Protein AF-A0A9D3P6G6-F1 (afdb_monomer)

Secondary structure (DSSP, 8-state):
-HHHHHTT--HHHHHHHHHHHHHT-TTT---SSSTBPPB-TTS-BEEEEEEE-TTT--EEEEEEEES-S-HHHHHHHHHHH-S-SEEEHHHHHHHHHHTT-----GGGSB-HHHHHHTSS--HHHHHHHHHHHHHHHS-GGG----EEEEE-TTS-EEEEESS-EEEEEEETTEEEEEEE----

Foldseek 3Di:
DVVCVVVVHQPLVVVLVVQQCQLQVPPLLLHCAQQAHAADQVLFDFHKEKGFDPVVTFIFIEGRAGQFSRRSVLRVCCRVPNPDRYYYHPRSNVSCVVVPTGRHDRVRRHRPLSVVLVPPDFQARNQVVSVVVVPVSDDPPPDDWDKDWDAHPVGGIHIETQDWDWDWDDDPHDIDIDIHDPPD

Mean predicted aligned error: 12.16 Å

Nearest PDB structures (foldseek):
  4pv3-assembly1_C  TM=9.330E-01  e=2.767E-09  Phaseolus vulgaris
  8dqm-assembly1_C  TM=8.981E-01  e=1.172E-08  Roseivivax halodurans
  7qtc-assembly1_CCC  TM=9.193E-01  e=3.199E-08  Escherichia coli
  8bqo-assembly1_AAA  TM=8.708E-01  e=1.506E-08  Escherichia coli
  2gez-assembly1_A  TM=8.814E-01  e=3.199E-08  Lupinus luteus

InterPro domains:
  IPR000246 Peptidase T2, asparaginase 2 [PF01112] (4-162)
  IPR000246 Peptidase T2, asparaginase 2 [PTHR10188] (7-162)
  IPR029055 Nucleophile aminohydrolases, N-terminal [SSF56235] (6-162)

pLDDT: mean 77.62, std 15.03, range [42.06, 98.25]

Sequence (184 aa):
MRCMILAGQNSTDVVENAIADVENDVQTGRYIVGRGGFPNSKGIVECDAAVMEGVPGRFGAVAALRGVGQPSRVARKVMERSPHSFLVGEGAEAFAREQGFTIEPNNDMPSAYAATAYQGLSPKEACCSVLADIKKRTAEDKCFEIGLIALNLKGDVGAASSVEFPYAFWNQGMDSVEKHVLSY

Structure (mmCIF, N/CA/C/O backbone):
data_AF-A0A9D3P6G6-F1
#
_entry.id   AF-A0A9D3P6G6-F1
#
loop_
_atom_site.group_PDB
_atom_site.id
_atom_site.type_symbol
_atom_site.label_atom_id
_atom_site.label_alt_id
_atom_site.label_comp_id
_atom_site.label_asym_id
_atom_site.label_entity_id
_atom_site.label_seq_id
_atom_site.pdbx_PDB_ins_code
_atom_site.Cartn_x
_atom_site.Cartn_y
_atom_site.Cartn_z
_atom_site.occupancy
_atom_site.B_iso_or_equiv
_atom_site.auth_seq_id
_atom_site.auth_comp_id
_atom_site.auth_asym_id
_atom_site.auth_atom_id
_atom_site.pdbx_PDB_model_num
ATOM 1 N N . MET A 1 1 ? -3.636 18.251 6.590 1.00 61.84 1 MET A N 1
ATOM 2 C CA . MET A 1 1 ? -3.539 17.493 7.863 1.00 61.84 1 MET A CA 1
ATOM 3 C C . MET A 1 1 ? -3.668 18.372 9.115 1.00 61.84 1 MET A C 1
ATOM 5 O O . MET A 1 1 ? -4.677 18.245 9.790 1.00 61.84 1 MET A O 1
ATOM 9 N N . ARG A 1 2 ? -2.739 19.297 9.439 1.00 62.94 2 ARG A N 1
ATOM 10 C CA . ARG A 1 2 ? -2.800 20.099 10.694 1.00 62.94 2 ARG A CA 1
ATOM 11 C C . ARG A 1 2 ? -4.121 20.860 10.894 1.00 62.94 2 ARG A C 1
ATOM 13 O O . ARG A 1 2 ? -4.690 20.809 11.975 1.00 62.94 2 ARG A O 1
ATOM 20 N N . CYS A 1 3 ? -4.625 21.531 9.860 1.00 64.12 3 CYS A N 1
ATOM 21 C CA . CYS A 1 3 ? -5.902 22.252 9.915 1.00 64.12 3 CYS A CA 1
ATOM 22 C C . CYS A 1 3 ? -7.111 21.335 10.179 1.00 64.12 3 CYS A C 1
ATOM 24 O O . CYS A 1 3 ? -8.026 21.741 10.882 1.00 64.12 3 CYS A O 1
ATOM 26 N N . MET A 1 4 ? -7.092 20.101 9.668 1.00 71.56 4 MET A N 1
ATOM 27 C CA . MET A 1 4 ? -8.173 19.121 9.830 1.00 71.56 4 MET A CA 1
ATOM 28 C C . MET A 1 4 ? -8.249 18.591 11.267 1.00 71.56 4 MET A C 1
ATOM 30 O O . MET A 1 4 ? -9.330 18.534 11.844 1.00 71.56 4 MET A O 1
ATOM 34 N N . ILE A 1 5 ? -7.096 18.291 11.879 1.00 70.81 5 ILE A N 1
ATOM 35 C CA . ILE A 1 5 ? -7.029 17.883 13.292 1.00 70.81 5 ILE A CA 1
ATOM 36 C C . ILE A 1 5 ? -7.442 19.035 14.212 1.00 70.81 5 ILE A C 1
ATOM 38 O O . ILE A 1 5 ? -8.218 18.834 15.140 1.00 70.81 5 ILE A O 1
ATOM 42 N N . LEU A 1 6 ? -6.977 20.259 13.934 1.00 68.44 6 LEU A N 1
ATOM 43 C CA . LEU A 1 6 ? -7.375 21.442 14.708 1.00 68.44 6 LEU A CA 1
ATOM 44 C C . LEU A 1 6 ? -8.873 21.764 14.577 1.00 68.44 6 LEU A C 1
ATOM 46 O O . LEU A 1 6 ? -9.443 22.354 15.488 1.00 68.44 6 LEU A O 1
ATOM 50 N N . ALA A 1 7 ? -9.510 21.353 13.478 1.00 80.44 7 ALA A N 1
ATOM 51 C CA . ALA A 1 7 ? -10.953 21.457 13.275 1.00 80.44 7 ALA A CA 1
ATOM 52 C C . ALA A 1 7 ? -11.759 20.332 13.961 1.00 80.44 7 ALA A C 1
ATOM 54 O O . ALA A 1 7 ? -12.976 20.281 13.802 1.00 80.44 7 ALA A O 1
ATOM 55 N N . GLY A 1 8 ? -11.109 19.430 14.708 1.00 78.62 8 GLY A N 1
ATOM 56 C CA 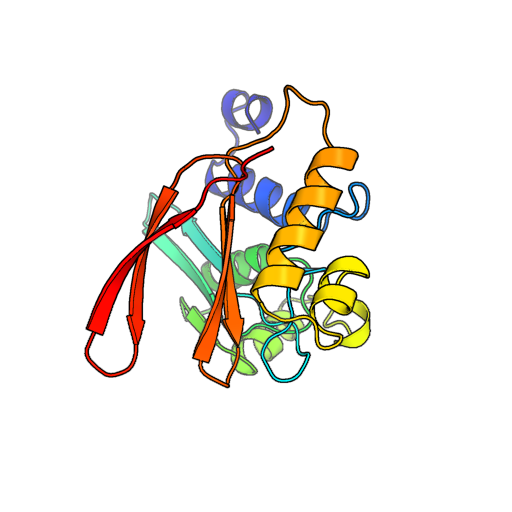. GLY A 1 8 ? -11.772 18.354 15.450 1.00 78.62 8 GLY A CA 1
ATOM 57 C C . GLY A 1 8 ? -12.236 17.173 14.594 1.00 78.62 8 GLY A C 1
ATOM 58 O O . GLY A 1 8 ? -13.103 16.418 15.029 1.00 78.62 8 GLY A O 1
ATOM 59 N N . GLN A 1 9 ? -11.695 16.999 13.383 1.00 81.69 9 GLN A N 1
ATOM 60 C CA . GLN A 1 9 ? -11.998 15.823 12.560 1.00 81.69 9 GLN A CA 1
ATOM 61 C C . GLN A 1 9 ? -11.426 14.535 13.177 1.00 81.69 9 GLN A C 1
ATOM 63 O O . GLN A 1 9 ? -10.418 14.568 13.887 1.00 81.69 9 GLN A O 1
ATOM 68 N N . ASN A 1 10 ? -12.054 13.392 12.879 1.00 84.19 10 ASN A N 1
ATOM 69 C CA . ASN A 1 10 ? -11.581 12.081 13.325 1.00 84.19 10 ASN A CA 1
ATOM 70 C C . ASN A 1 10 ? -10.154 11.826 12.803 1.00 84.19 10 ASN A C 1
ATOM 72 O O . ASN A 1 10 ? -9.875 11.980 11.613 1.00 84.19 10 ASN A O 1
ATOM 76 N N . SER A 1 11 ? -9.241 11.442 13.696 1.00 84.06 11 SER A N 1
ATOM 77 C CA . SER A 1 11 ? -7.826 11.260 13.365 1.00 84.06 11 SER A CA 1
ATOM 78 C C . SER A 1 11 ? -7.596 10.163 12.327 1.00 84.06 11 SER A C 1
ATOM 80 O O . SER A 1 11 ? -6.762 10.353 11.444 1.00 84.06 11 SER A O 1
ATOM 82 N N . THR A 1 12 ? -8.347 9.061 12.388 1.00 83.38 12 THR A N 1
ATOM 83 C CA . THR A 1 12 ? -8.273 7.956 11.425 1.00 83.38 12 THR A CA 1
ATOM 84 C C . THR A 1 12 ? -8.725 8.398 10.033 1.00 83.38 12 THR A C 1
ATOM 86 O O . THR A 1 12 ? -8.119 7.993 9.047 1.00 83.38 12 THR A O 1
ATOM 89 N N . ASP A 1 13 ? -9.726 9.276 9.931 1.00 84.94 13 ASP A N 1
ATOM 90 C CA . ASP A 1 13 ? -10.143 9.844 8.641 1.00 84.94 13 ASP A CA 1
ATOM 91 C C . ASP A 1 13 ? -9.083 10.805 8.084 1.00 84.94 13 ASP A C 1
ATOM 93 O O . ASP A 1 13 ? -8.805 10.806 6.887 1.00 84.94 13 ASP A O 1
ATOM 97 N N . VAL A 1 14 ? -8.445 11.615 8.934 1.00 82.12 14 VAL A N 1
ATOM 98 C CA . VAL A 1 14 ? -7.397 12.544 8.481 1.00 82.12 14 VAL A CA 1
ATOM 99 C C . VAL A 1 14 ? -6.174 11.800 7.943 1.00 82.12 14 VAL A C 1
ATOM 101 O O . VAL A 1 14 ? -5.649 12.190 6.900 1.00 82.12 14 VAL A O 1
ATOM 104 N N . VAL A 1 15 ? -5.708 10.752 8.633 1.00 82.12 15 VAL A N 1
ATOM 105 C CA . VAL A 1 15 ? -4.530 9.982 8.190 1.00 82.12 15 VAL A CA 1
ATOM 106 C C . VAL A 1 15 ? -4.823 9.154 6.944 1.00 82.12 15 VAL A C 1
ATOM 108 O O . VAL A 1 15 ? -3.987 9.089 6.051 1.00 82.12 15 VAL A O 1
ATOM 111 N N . GLU A 1 16 ? -6.015 8.567 6.853 1.00 87.56 16 GLU A N 1
ATOM 112 C CA . GLU A 1 16 ? -6.411 7.756 5.706 1.00 87.56 16 GLU A CA 1
ATOM 113 C C . GLU A 1 16 ? -6.572 8.619 4.448 1.00 87.56 16 GLU A C 1
ATOM 115 O O . GLU A 1 16 ? -5.996 8.285 3.417 1.00 87.56 16 GLU A O 1
ATOM 120 N N . ASN A 1 17 ? -7.227 9.783 4.544 1.00 83.19 17 ASN A N 1
ATOM 121 C CA . ASN A 1 17 ? -7.313 10.721 3.422 1.00 83.19 17 ASN A CA 1
ATOM 122 C C . ASN A 1 17 ? -5.924 11.192 2.969 1.00 83.19 17 ASN A C 1
ATOM 124 O O . ASN A 1 17 ? -5.640 11.225 1.778 1.00 83.19 17 ASN A O 1
ATOM 128 N N . ALA A 1 18 ? -5.047 11.514 3.921 1.00 83.12 18 ALA A N 1
ATOM 129 C CA . ALA A 1 18 ? -3.688 11.945 3.629 1.00 83.12 18 ALA A CA 1
ATOM 130 C C . ALA A 1 18 ? -2.862 10.887 2.884 1.00 83.12 18 ALA A C 1
ATOM 132 O O . ALA A 1 18 ? -2.156 11.222 1.936 1.00 83.12 18 ALA A O 1
ATOM 133 N N . ILE A 1 19 ? -2.928 9.628 3.321 1.00 84.25 19 ILE A N 1
ATOM 134 C CA . ILE A 1 19 ? -2.203 8.530 2.675 1.00 84.25 19 ILE A CA 1
ATOM 135 C C . ILE A 1 19 ? -2.808 8.239 1.302 1.00 84.25 19 ILE A C 1
ATOM 137 O O . ILE A 1 19 ? -2.063 8.125 0.336 1.00 84.25 19 ILE A O 1
ATOM 141 N N . ALA A 1 20 ? -4.137 8.198 1.189 1.00 86.50 20 ALA A N 1
ATOM 142 C CA . ALA A 1 20 ? -4.817 7.968 -0.081 1.00 86.50 20 ALA A CA 1
ATOM 143 C C . ALA A 1 20 ? -4.478 9.041 -1.131 1.00 86.50 20 ALA A C 1
ATOM 145 O O . ALA A 1 20 ? -4.374 8.727 -2.319 1.00 86.50 20 ALA A O 1
ATOM 146 N N . ASP A 1 21 ? -4.291 10.295 -0.711 1.00 83.81 21 ASP A N 1
ATOM 147 C CA . ASP A 1 21 ? -3.823 11.362 -1.596 1.00 83.81 21 ASP A CA 1
ATOM 148 C C . ASP A 1 21 ? -2.404 11.070 -2.101 1.00 83.81 21 ASP A C 1
ATOM 150 O O . ASP A 1 21 ? -2.164 11.186 -3.294 1.00 83.81 21 ASP A O 1
ATOM 154 N N . VAL A 1 22 ? -1.483 10.620 -1.239 1.00 82.00 22 VAL A N 1
ATOM 155 C CA . VAL A 1 22 ? -0.108 10.243 -1.634 1.00 82.00 22 VAL A CA 1
ATOM 156 C C . VAL A 1 22 ? -0.085 9.016 -2.551 1.00 82.00 22 VAL A C 1
ATOM 158 O O . VAL A 1 22 ? 0.648 9.003 -3.537 1.00 82.00 22 VAL A O 1
ATOM 161 N N . GLU A 1 23 ? -0.902 8.003 -2.258 1.00 85.12 23 GLU A N 1
ATOM 162 C CA . GLU A 1 23 ? -1.040 6.779 -3.060 1.00 85.12 23 GLU A CA 1
ATOM 163 C C . GLU A 1 23 ? -1.562 7.056 -4.480 1.00 85.12 23 GLU A C 1
ATOM 165 O O . GLU A 1 23 ? -1.373 6.236 -5.375 1.00 85.12 23 GLU A O 1
ATOM 170 N N . ASN A 1 24 ? -2.219 8.204 -4.701 1.00 80.81 24 ASN A N 1
ATOM 171 C CA . ASN A 1 24 ? -2.865 8.543 -5.970 1.00 80.81 24 ASN A CA 1
ATOM 172 C C . ASN A 1 24 ? -2.583 9.976 -6.488 1.00 80.81 24 ASN A C 1
ATOM 174 O O . ASN A 1 24 ? -3.274 10.463 -7.383 1.00 80.81 24 ASN A O 1
ATOM 178 N N . ASP A 1 25 ? -1.526 10.631 -6.004 1.00 73.00 25 ASP A N 1
ATOM 179 C CA . ASP A 1 25 ? -1.064 11.963 -6.417 1.00 73.00 25 ASP A CA 1
ATOM 180 C C . ASP A 1 25 ? -0.494 12.055 -7.851 1.00 73.00 25 ASP A C 1
ATOM 182 O O . ASP A 1 25 ? 0.716 11.955 -8.088 1.00 73.00 25 ASP A O 1
ATOM 186 N N . VAL A 1 26 ? -1.371 12.337 -8.822 1.00 60.78 26 VAL A N 1
ATOM 187 C CA . VAL A 1 26 ? -1.000 12.449 -10.252 1.00 60.78 26 VAL A CA 1
ATOM 188 C C . VAL A 1 26 ? -0.150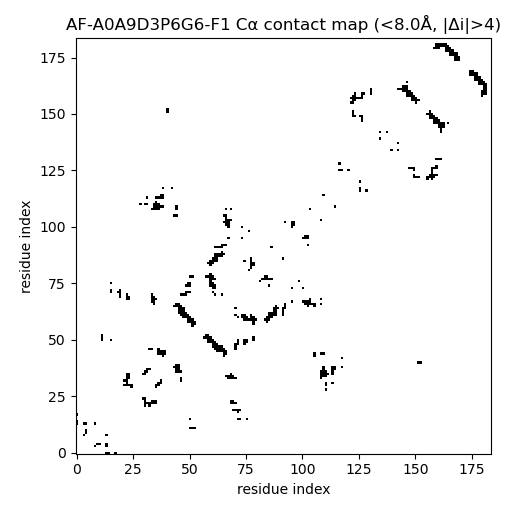 13.677 -10.553 1.00 60.78 26 VAL A C 1
ATOM 190 O O . VAL A 1 26 ? 0.422 13.774 -11.638 1.00 60.78 26 VAL A O 1
ATOM 193 N N . GLN A 1 27 ? -0.068 14.631 -9.622 1.00 53.75 27 GLN A N 1
ATOM 194 C CA . GLN A 1 27 ? 0.495 15.953 -9.873 1.00 53.75 27 GLN A CA 1
ATOM 195 C C . GLN A 1 27 ? 1.994 16.020 -9.605 1.00 53.75 27 GLN A C 1
ATOM 197 O O . GLN A 1 27 ? 2.698 16.769 -10.282 1.00 53.75 27 GLN A O 1
ATOM 202 N N . THR A 1 28 ? 2.509 15.258 -8.640 1.00 50.00 28 THR A N 1
ATOM 203 C CA . THR A 1 28 ? 3.939 15.319 -8.308 1.00 50.00 28 THR A CA 1
ATOM 204 C C . THR A 1 28 ? 4.804 14.390 -9.159 1.00 50.00 28 THR A C 1
ATOM 206 O O . THR A 1 28 ? 6.013 14.614 -9.263 1.00 50.00 28 THR A O 1
ATOM 209 N N . GLY A 1 29 ? 4.224 13.356 -9.783 1.00 49.25 29 GLY A N 1
ATOM 210 C CA . GLY A 1 29 ? 4.982 12.3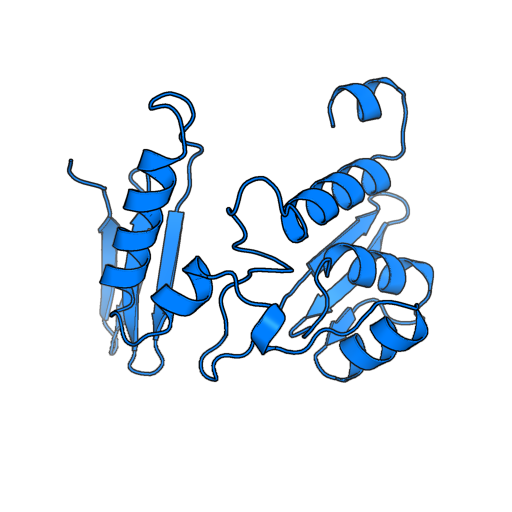27 -10.505 1.00 49.25 29 GLY A CA 1
ATOM 211 C C . GLY A 1 29 ? 5.930 11.530 -9.595 1.00 49.25 29 GLY A C 1
ATOM 212 O O . GLY A 1 29 ? 6.947 11.023 -10.074 1.00 49.25 29 GLY A O 1
ATOM 213 N N . ARG A 1 30 ? 5.636 11.486 -8.283 1.00 52.62 30 ARG A N 1
ATOM 214 C CA . ARG A 1 30 ? 6.474 10.931 -7.196 1.00 52.62 30 ARG A CA 1
ATOM 215 C C . ARG A 1 30 ? 5.906 9.649 -6.588 1.00 52.62 30 ARG A C 1
ATOM 217 O O . ARG A 1 30 ? 6.133 9.343 -5.421 1.00 52.62 30 ARG A O 1
ATOM 224 N N . TYR A 1 31 ? 5.160 8.896 -7.370 1.00 59.94 31 TYR A N 1
ATOM 225 C CA . TYR A 1 31 ? 4.557 7.674 -6.891 1.00 59.94 31 TYR A CA 1
ATOM 226 C C . TYR A 1 31 ? 5.581 6.567 -6.685 1.00 59.94 31 TYR A C 1
ATOM 228 O O . TYR A 1 31 ? 6.200 6.104 -7.642 1.00 59.94 31 TYR A O 1
ATOM 236 N N . ILE A 1 32 ? 5.739 6.149 -5.434 1.00 64.94 32 ILE A N 1
ATOM 237 C CA . ILE A 1 32 ? 6.475 4.936 -5.053 1.00 64.94 32 ILE A CA 1
ATOM 238 C C . ILE A 1 32 ? 5.590 3.947 -4.278 1.00 64.94 32 ILE A C 1
ATOM 240 O O . ILE A 1 32 ? 6.050 2.865 -3.924 1.00 64.94 32 ILE A O 1
ATOM 244 N N . VAL A 1 33 ? 4.324 4.301 -4.033 1.00 76.12 33 VAL A N 1
ATOM 245 C CA . VAL A 1 33 ? 3.340 3.549 -3.243 1.00 76.12 33 VAL A CA 1
ATOM 246 C C . VAL A 1 33 ? 1.955 3.696 -3.879 1.00 76.12 33 VAL A C 1
ATOM 248 O O . VAL A 1 33 ? 1.671 4.741 -4.458 1.00 76.12 33 VAL A O 1
ATOM 251 N N . GLY A 1 34 ? 1.105 2.667 -3.788 1.00 84.88 34 GLY A N 1
ATOM 252 C CA . GLY A 1 34 ? -0.221 2.672 -4.415 1.00 84.88 34 GLY A CA 1
ATOM 253 C C . GLY A 1 34 ? -0.135 2.700 -5.942 1.00 84.88 34 GLY A C 1
ATOM 254 O O . GLY A 1 34 ? 0.659 1.963 -6.542 1.00 84.88 34 GLY A O 1
ATOM 255 N N . ARG A 1 35 ? -0.927 3.571 -6.581 1.00 85.50 35 ARG A N 1
ATOM 256 C CA . ARG A 1 35 ? -0.773 3.852 -8.010 1.00 85.50 35 ARG A CA 1
ATOM 257 C C . ARG A 1 35 ? 0.597 4.478 -8.209 1.00 85.50 35 ARG A C 1
ATOM 259 O O . ARG A 1 35 ? 0.880 5.559 -7.725 1.00 85.50 35 ARG A O 1
ATOM 266 N N . GLY A 1 36 ? 1.444 3.780 -8.938 1.00 78.56 36 GLY A N 1
ATOM 267 C CA . GLY A 1 36 ? 2.803 4.152 -9.287 1.00 78.56 36 GLY A CA 1
ATOM 268 C C . GLY A 1 36 ? 3.886 3.452 -8.471 1.00 78.56 36 GLY A C 1
ATOM 269 O O . GLY A 1 36 ? 5.063 3.743 -8.678 1.00 78.56 36 GLY A O 1
ATOM 270 N N . GLY A 1 37 ? 3.497 2.511 -7.605 1.00 79.94 37 GLY A N 1
ATOM 271 C CA . GLY A 1 37 ? 4.400 1.690 -6.806 1.00 79.94 37 GLY A CA 1
ATOM 272 C C . GLY A 1 37 ? 5.399 0.855 -7.609 1.00 79.94 37 GLY A C 1
ATOM 273 O O . GLY A 1 37 ? 5.242 0.611 -8.809 1.00 79.94 37 GLY A O 1
ATOM 274 N N . PHE A 1 38 ? 6.448 0.406 -6.917 1.00 80.62 38 PHE A N 1
ATOM 275 C CA . PHE A 1 38 ? 7.447 -0.482 -7.503 1.00 80.62 38 PHE A CA 1
ATOM 276 C C . PHE A 1 38 ? 6.869 -1.883 -7.730 1.00 80.62 38 PHE A C 1
ATOM 278 O O . PHE A 1 38 ? 6.289 -2.464 -6.811 1.00 80.62 38 PHE A O 1
ATOM 285 N N . PRO A 1 39 ? 7.034 -2.453 -8.933 1.00 80.56 39 PRO A N 1
ATOM 286 C CA . PRO A 1 39 ? 6.592 -3.811 -9.182 1.00 80.56 39 PRO A CA 1
ATOM 287 C C . PRO A 1 39 ? 7.482 -4.856 -8.491 1.00 80.56 39 PRO A C 1
ATOM 289 O O . PRO A 1 39 ? 8.687 -4.672 -8.317 1.00 80.56 39 PRO A O 1
ATOM 292 N N . ASN A 1 40 ? 6.878 -5.993 -8.145 1.00 79.81 40 ASN A N 1
ATOM 293 C CA . ASN A 1 40 ? 7.550 -7.192 -7.644 1.00 79.81 40 ASN A CA 1
ATOM 294 C C . ASN A 1 40 ? 8.425 -7.848 -8.726 1.00 79.81 40 ASN A C 1
ATOM 296 O O . ASN A 1 40 ? 8.464 -7.387 -9.858 1.00 79.81 40 ASN A O 1
ATOM 300 N N . SER A 1 41 ? 9.071 -8.983 -8.438 1.00 73.81 41 SER A N 1
ATOM 301 C CA . SER A 1 41 ? 9.972 -9.710 -9.360 1.00 73.81 41 SER A CA 1
ATOM 302 C C . SER A 1 41 ? 9.346 -10.278 -10.651 1.00 73.81 41 SER A C 1
ATOM 304 O O . SER A 1 41 ? 10.064 -10.826 -11.487 1.00 73.81 41 SER A O 1
ATOM 306 N N . LYS A 1 42 ? 8.033 -10.117 -10.849 1.00 78.25 42 LYS A N 1
ATOM 307 C CA . LYS A 1 42 ? 7.311 -10.461 -12.085 1.00 78.25 42 LYS A CA 1
ATOM 308 C C . LYS A 1 42 ? 6.810 -9.234 -12.856 1.00 78.25 42 LYS A C 1
ATOM 310 O O . LYS A 1 42 ? 6.039 -9.388 -13.798 1.00 78.25 42 LYS A O 1
ATOM 315 N N . GLY A 1 43 ? 7.210 -8.031 -12.455 1.00 78.75 43 GLY A N 1
ATOM 316 C CA . GLY A 1 43 ? 6.753 -6.783 -13.057 1.00 78.75 43 GLY A CA 1
ATOM 317 C C . GLY A 1 43 ? 5.352 -6.375 -12.596 1.00 78.75 43 GLY A C 1
ATOM 318 O O . GLY A 1 43 ? 4.732 -5.536 -13.243 1.00 78.75 43 GLY A O 1
ATOM 319 N N . ILE A 1 44 ? 4.837 -6.966 -11.510 1.00 87.12 44 ILE A N 1
ATOM 320 C CA . ILE A 1 44 ? 3.468 -6.743 -11.030 1.00 87.12 44 ILE A CA 1
ATOM 321 C C . ILE A 1 44 ? 3.487 -5.811 -9.821 1.00 87.12 44 ILE A C 1
ATOM 323 O O . ILE A 1 44 ? 4.184 -6.090 -8.849 1.00 87.12 44 ILE A O 1
ATOM 327 N N . VAL A 1 45 ? 2.707 -4.731 -9.855 1.00 87.50 45 VAL A N 1
ATOM 328 C CA . VAL A 1 45 ? 2.530 -3.851 -8.693 1.00 87.50 45 VAL A CA 1
ATOM 329 C C . VAL A 1 45 ? 1.602 -4.521 -7.690 1.00 87.50 45 VAL A C 1
ATOM 331 O O . VAL A 1 45 ? 0.434 -4.792 -7.971 1.00 87.50 45 VAL A O 1
ATOM 334 N N . GLU A 1 46 ? 2.153 -4.773 -6.512 1.00 91.56 46 GLU A N 1
ATOM 335 C CA . GLU A 1 46 ? 1.469 -5.318 -5.348 1.00 91.56 46 GLU A CA 1
ATOM 336 C C . GLU A 1 46 ? 1.645 -4.333 -4.202 1.00 91.56 46 GLU A C 1
ATOM 338 O O . GLU A 1 46 ? 2.748 -3.838 -3.969 1.00 91.56 46 GLU A O 1
ATOM 343 N N . CYS A 1 47 ? 0.558 -4.012 -3.513 1.00 91.12 47 CYS A N 1
ATOM 344 C CA . CYS A 1 47 ? 0.579 -3.064 -2.413 1.00 91.12 47 CYS A CA 1
ATOM 345 C C . CYS A 1 47 ? 0.050 -3.686 -1.127 1.00 91.12 47 CYS A C 1
ATOM 347 O O . CYS A 1 47 ? -0.936 -4.431 -1.128 1.00 91.12 47 CYS A O 1
ATOM 349 N N . ASP A 1 48 ? 0.682 -3.284 -0.031 1.00 94.31 48 ASP A N 1
ATOM 350 C CA . ASP A 1 48 ? 0.268 -3.598 1.325 1.00 94.31 48 ASP A CA 1
ATOM 351 C C . ASP A 1 48 ? -0.191 -2.304 1.996 1.00 94.31 48 ASP A C 1
ATOM 353 O O . ASP A 1 48 ? 0.453 -1.261 1.861 1.00 94.31 48 ASP A O 1
ATOM 357 N N . ALA A 1 49 ? -1.308 -2.355 2.714 1.00 94.56 49 ALA A N 1
ATOM 358 C CA . ALA A 1 49 ? -1.805 -1.213 3.466 1.00 94.56 49 ALA A CA 1
ATOM 359 C C . ALA A 1 49 ? -2.593 -1.666 4.690 1.00 94.56 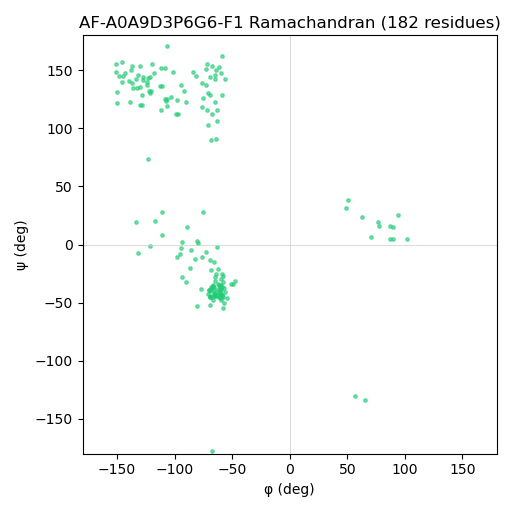49 ALA A C 1
ATOM 361 O O . ALA A 1 49 ? -3.263 -2.698 4.678 1.00 94.56 49 ALA A O 1
ATOM 362 N N . ALA A 1 50 ? -2.547 -0.861 5.746 1.00 94.94 50 ALA A N 1
ATOM 363 C CA . ALA A 1 50 ? -3.268 -1.121 6.978 1.00 94.94 50 ALA A CA 1
ATOM 364 C C . ALA A 1 50 ? -3.759 0.183 7.605 1.00 94.94 50 ALA A C 1
ATOM 366 O O . ALA A 1 50 ? -3.085 1.211 7.545 1.00 94.94 50 ALA A O 1
ATOM 367 N N . VAL A 1 51 ? -4.934 0.127 8.228 1.00 90.56 51 VAL A N 1
ATOM 368 C CA . VAL A 1 51 ? -5.541 1.234 8.966 1.00 90.56 51 VAL A CA 1
ATOM 369 C C . VAL A 1 51 ? -6.024 0.715 10.315 1.00 90.56 51 VAL A C 1
ATOM 371 O O . VAL A 1 51 ? -6.650 -0.342 10.404 1.00 90.56 51 VAL A O 1
ATOM 374 N N . MET A 1 52 ? -5.737 1.476 11.371 1.00 90.25 52 MET A N 1
ATOM 375 C CA . MET A 1 52 ? -6.182 1.185 12.729 1.00 90.25 52 MET A CA 1
ATOM 376 C C . MET A 1 52 ? -6.835 2.418 13.350 1.00 90.25 52 MET A C 1
ATOM 378 O O . MET A 1 52 ? -6.316 3.533 13.267 1.00 90.25 52 MET A O 1
ATOM 382 N N . GLU A 1 53 ? -7.964 2.209 14.011 1.00 86.44 53 GLU A N 1
ATOM 383 C CA . GLU A 1 53 ? -8.592 3.191 14.885 1.00 86.44 53 GLU A CA 1
ATOM 384 C C . GLU A 1 53 ? -8.206 2.883 16.334 1.00 86.44 53 GLU A C 1
ATOM 386 O O . GLU A 1 53 ? -8.432 1.773 16.809 1.00 86.44 53 GLU A O 1
ATOM 391 N N . GLY A 1 54 ? -7.631 3.855 17.050 1.00 77.12 54 GLY A N 1
ATOM 392 C CA . GLY A 1 54 ? -7.073 3.620 18.388 1.00 77.12 54 GLY A CA 1
ATOM 393 C C . GLY A 1 54 ? -8.104 3.153 19.422 1.00 77.12 54 GLY A C 1
ATOM 394 O O . GLY A 1 54 ? -7.857 2.196 20.149 1.00 77.12 54 GLY A O 1
ATOM 395 N N . VAL A 1 55 ? -9.278 3.788 19.464 1.00 73.19 55 VAL A N 1
ATOM 396 C CA . VAL A 1 55 ? -10.406 3.384 20.318 1.00 73.19 55 VAL A CA 1
ATOM 397 C C . VAL A 1 55 ? -11.650 3.315 19.432 1.00 73.19 55 VAL A C 1
ATOM 399 O O . VAL A 1 55 ? -11.994 4.333 18.835 1.00 73.19 55 VAL A O 1
ATOM 402 N N . PRO A 1 56 ? -12.314 2.151 19.311 1.00 82.19 56 PRO A N 1
ATOM 403 C CA . PRO A 1 56 ? -12.202 0.967 20.167 1.00 82.19 56 PRO A CA 1
ATOM 404 C C . PRO A 1 56 ? -11.130 -0.065 19.750 1.00 82.19 56 PRO A C 1
ATOM 406 O O . PRO A 1 56 ? -11.173 -1.185 20.246 1.00 82.19 56 PRO A O 1
ATOM 409 N N . GLY A 1 57 ? -10.178 0.264 18.868 1.00 85.88 57 GLY A N 1
ATOM 410 C CA . GLY A 1 57 ? -9.132 -0.681 18.442 1.00 85.88 57 GLY A CA 1
ATOM 411 C C . GLY A 1 57 ? -9.473 -1.453 17.165 1.00 85.88 57 GLY A C 1
ATOM 412 O O . GLY A 1 57 ? -8.993 -2.570 16.976 1.00 85.88 57 GLY A O 1
ATOM 413 N N . ARG A 1 58 ? -10.338 -0.905 16.300 1.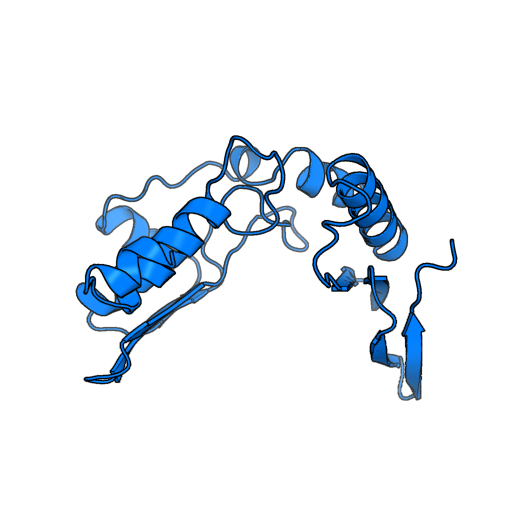00 91.81 58 ARG A N 1
ATOM 414 C CA . ARG A 1 58 ? -10.694 -1.550 15.025 1.00 91.81 58 ARG A CA 1
ATOM 415 C C . ARG A 1 58 ? -9.502 -1.529 14.072 1.00 91.81 58 ARG A C 1
ATOM 417 O O . ARG A 1 58 ? -8.753 -0.555 14.038 1.00 91.81 58 ARG A O 1
ATOM 424 N N . PHE A 1 59 ? -9.355 -2.593 13.290 1.00 93.31 59 PHE A N 1
ATOM 425 C CA . PHE A 1 59 ? -8.230 -2.789 12.381 1.00 93.31 59 PHE A CA 1
ATOM 426 C C . PHE A 1 59 ? -8.691 -3.390 11.053 1.00 93.31 59 PHE A C 1
ATOM 428 O O . PHE A 1 59 ? -9.553 -4.272 11.029 1.00 93.31 59 PHE A O 1
ATOM 435 N N . GLY A 1 60 ? -8.093 -2.922 9.961 1.00 97.44 60 GLY A N 1
ATOM 436 C CA . GLY A 1 60 ? -8.265 -3.482 8.628 1.00 97.44 60 GLY A CA 1
ATOM 437 C C . GLY A 1 60 ? -6.978 -3.373 7.827 1.00 97.44 60 GLY A C 1
ATOM 438 O O . GLY A 1 60 ? -6.287 -2.356 7.889 1.00 97.44 60 GLY A O 1
ATOM 439 N N . ALA A 1 61 ? -6.661 -4.416 7.070 1.00 96.81 61 ALA A N 1
ATOM 440 C CA . ALA A 1 61 ? -5.464 -4.480 6.254 1.00 96.81 61 ALA A CA 1
ATOM 441 C C . ALA A 1 61 ? -5.683 -5.254 4.955 1.00 96.81 61 ALA A C 1
ATOM 443 O O . ALA A 1 61 ? -6.561 -6.117 4.847 1.00 96.81 61 ALA A O 1
ATOM 444 N N . VAL A 1 62 ? -4.828 -4.950 3.986 1.00 97.88 62 VAL A N 1
ATOM 445 C CA . VAL A 1 62 ? -4.663 -5.675 2.732 1.00 97.88 62 VAL A CA 1
ATOM 446 C C . VAL A 1 62 ? -3.184 -5.936 2.481 1.00 97.88 62 VAL A C 1
ATOM 448 O O . VAL A 1 62 ? -2.346 -5.112 2.844 1.00 97.88 62 VAL A O 1
ATOM 451 N N . ALA A 1 63 ? -2.862 -7.074 1.877 1.00 93.50 63 ALA A N 1
ATOM 452 C CA . ALA A 1 63 ? -1.511 -7.367 1.409 1.00 93.50 63 ALA A CA 1
ATOM 453 C C . ALA A 1 63 ? -1.534 -8.007 0.026 1.00 93.50 63 ALA A C 1
ATOM 455 O O . ALA A 1 63 ? -2.521 -8.643 -0.349 1.00 93.50 63 ALA A O 1
ATOM 456 N N . ALA A 1 64 ? -0.454 -7.838 -0.729 1.00 94.25 64 ALA A N 1
ATOM 457 C CA . ALA A 1 64 ? -0.344 -8.264 -2.119 1.00 94.25 64 ALA A CA 1
ATOM 458 C C . ALA A 1 64 ? -1.548 -7.823 -2.983 1.00 94.25 64 ALA A C 1
ATOM 460 O O . ALA A 1 64 ? -1.945 -8.530 -3.910 1.00 94.25 64 ALA A O 1
ATOM 461 N N . LEU A 1 65 ? -2.164 -6.677 -2.660 1.00 96.56 65 LEU A N 1
ATOM 462 C CA . LEU A 1 65 ? -3.318 -6.151 -3.384 1.00 96.56 65 LEU A CA 1
ATOM 463 C C . LEU A 1 65 ? -2.844 -5.550 -4.705 1.00 96.56 65 LEU A C 1
ATOM 465 O O . LEU A 1 65 ? -1.972 -4.680 -4.716 1.00 96.56 65 LEU A O 1
ATOM 469 N N . ARG A 1 66 ? -3.434 -5.988 -5.816 1.00 95.56 66 ARG A N 1
ATOM 470 C CA . ARG A 1 66 ? -3.074 -5.517 -7.157 1.00 95.56 66 ARG A CA 1
ATOM 471 C C . ARG A 1 66 ? -4.154 -4.621 -7.741 1.00 95.56 66 ARG A C 1
ATOM 473 O O . ARG A 1 66 ? -5.338 -4.763 -7.441 1.00 95.56 66 ARG A O 1
ATOM 480 N N . GLY A 1 67 ? -3.727 -3.716 -8.618 1.00 93.56 67 GLY A N 1
ATOM 481 C CA . GLY A 1 67 ? -4.623 -2.927 -9.463 1.00 93.56 67 GLY A CA 1
ATOM 482 C C . GLY A 1 67 ? -5.451 -1.865 -8.736 1.00 93.56 67 GLY A C 1
ATOM 483 O O . GLY A 1 67 ? -6.303 -1.256 -9.365 1.00 93.56 67 GLY A O 1
ATOM 484 N N . VAL A 1 68 ? -5.237 -1.621 -7.441 1.00 94.56 68 VAL A N 1
ATOM 485 C CA . VAL A 1 68 ? -5.934 -0.547 -6.723 1.00 94.56 68 VAL A CA 1
ATOM 486 C C . VAL A 1 68 ? -4.973 0.594 -6.454 1.00 94.56 68 VAL A C 1
ATOM 488 O O . VAL A 1 68 ? -3.995 0.423 -5.730 1.00 94.56 68 VAL A O 1
ATOM 491 N N . GLY A 1 69 ? -5.287 1.774 -6.985 1.00 90.81 69 GLY A N 1
ATOM 492 C CA . GLY A 1 69 ? -4.447 2.949 -6.790 1.00 90.81 69 GLY A CA 1
ATOM 493 C C . GLY A 1 69 ? -4.356 3.450 -5.347 1.00 90.81 69 GLY A C 1
ATOM 494 O O . GLY A 1 69 ? -3.340 4.019 -4.979 1.00 90.81 69 GLY A O 1
ATOM 495 N N . GLN A 1 70 ? -5.381 3.221 -4.521 1.00 93.50 70 GLN A N 1
ATOM 496 C CA . GLN A 1 70 ? -5.433 3.663 -3.117 1.00 93.50 70 GLN A CA 1
ATOM 497 C C . GLN A 1 70 ? -5.656 2.478 -2.158 1.00 93.50 70 GLN A C 1
ATOM 499 O O . GLN A 1 70 ? -6.771 2.290 -1.656 1.00 93.50 70 GLN A O 1
ATOM 504 N N . PRO A 1 71 ? -4.646 1.622 -1.928 1.00 95.19 71 PRO A N 1
ATOM 505 C CA . PRO A 1 71 ? -4.783 0.431 -1.089 1.00 95.19 71 PRO A CA 1
ATOM 506 C C . PRO A 1 71 ? -5.186 0.758 0.362 1.00 95.19 71 PRO A C 1
ATOM 508 O O . PRO A 1 71 ? -5.929 -0.021 0.968 1.00 95.19 71 PRO A O 1
ATOM 511 N N . SER A 1 72 ? -4.816 1.927 0.905 1.00 95.31 72 SER A N 1
ATOM 512 C CA . SER A 1 72 ? -5.262 2.381 2.235 1.00 95.31 72 SER A CA 1
ATOM 513 C C . SER A 1 72 ? -6.787 2.495 2.367 1.00 95.31 72 SER A C 1
ATOM 515 O O . SER A 1 72 ? -7.356 2.109 3.394 1.00 95.31 72 SER A O 1
ATOM 517 N N . ARG A 1 73 ? -7.479 2.920 1.303 1.00 97.06 73 ARG A N 1
ATOM 518 C CA . ARG A 1 73 ? -8.950 2.995 1.258 1.00 97.06 73 ARG A CA 1
ATOM 519 C C . ARG A 1 73 ? -9.581 1.608 1.319 1.00 97.06 73 ARG A C 1
ATOM 521 O O . ARG A 1 73 ? -10.624 1.427 1.949 1.00 97.06 73 ARG A O 1
ATOM 528 N N . VAL A 1 74 ? -8.949 0.611 0.696 1.00 97.88 74 VAL A N 1
ATOM 529 C CA . VAL A 1 74 ? -9.411 -0.783 0.767 1.00 97.88 74 VAL A CA 1
ATOM 530 C C . VAL A 1 74 ? -9.205 -1.330 2.172 1.00 97.88 74 VAL A C 1
ATOM 532 O O . VAL A 1 74 ? -10.141 -1.891 2.735 1.00 97.88 74 VAL A O 1
ATOM 535 N N . ALA A 1 75 ? -8.041 -1.095 2.785 1.00 97.69 75 ALA A N 1
ATOM 536 C CA . ALA A 1 75 ? -7.782 -1.464 4.177 1.00 97.69 75 ALA A CA 1
ATOM 537 C C . ALA A 1 75 ? -8.818 -0.846 5.138 1.00 97.69 75 ALA A C 1
ATOM 539 O O . ALA A 1 75 ? -9.355 -1.532 6.011 1.00 97.69 75 ALA A O 1
ATOM 540 N N . ARG A 1 76 ? -9.196 0.422 4.919 1.00 97.00 76 ARG A N 1
ATOM 541 C CA . ARG A 1 76 ? -10.282 1.077 5.662 1.00 97.00 76 ARG A CA 1
ATOM 542 C C . ARG A 1 76 ? -11.631 0.384 5.454 1.00 97.00 76 ARG A C 1
ATOM 544 O O . ARG A 1 76 ? -12.366 0.179 6.418 1.00 97.00 76 ARG A O 1
ATOM 551 N N . LYS A 1 77 ? -11.960 -0.028 4.226 1.00 97.94 77 LYS A N 1
ATOM 552 C CA . LYS A 1 77 ? -13.187 -0.793 3.951 1.00 97.94 77 LYS A CA 1
ATOM 553 C C . LYS A 1 77 ? -13.168 -2.183 4.573 1.00 97.94 77 LYS A C 1
ATOM 555 O O . LYS A 1 77 ? -14.214 -2.612 5.046 1.00 97.94 77 LYS A O 1
ATOM 560 N N . VAL A 1 78 ? -12.018 -2.854 4.640 1.00 98.19 78 VAL A N 1
ATOM 561 C CA . VAL A 1 78 ? -11.877 -4.122 5.375 1.00 98.19 78 VAL A CA 1
ATOM 562 C C . VAL A 1 78 ? -12.280 -3.906 6.835 1.00 98.19 78 VAL A C 1
ATOM 564 O O . VAL A 1 78 ? -13.174 -4.588 7.321 1.00 98.19 78 VAL A O 1
ATOM 567 N N . MET A 1 79 ? -11.735 -2.876 7.488 1.00 96.25 79 MET A N 1
ATOM 568 C CA . MET A 1 79 ? -12.075 -2.530 8.875 1.00 96.25 79 MET A CA 1
ATOM 569 C C . MET A 1 79 ? -13.576 -2.259 9.094 1.00 96.25 79 MET A C 1
ATOM 571 O O . MET A 1 79 ? -14.119 -2.571 10.152 1.00 96.25 79 MET A O 1
ATOM 575 N N . GLU A 1 80 ? -14.243 -1.619 8.131 1.00 95.88 80 GLU A N 1
ATOM 576 C CA . GLU A 1 80 ? -15.627 -1.149 8.282 1.00 95.88 80 GLU A CA 1
ATOM 577 C C . GLU A 1 80 ? -16.697 -2.126 7.786 1.00 95.88 80 GLU A C 1
ATOM 579 O O . GLU A 1 80 ? -17.845 -2.044 8.228 1.00 95.88 80 GLU A O 1
ATOM 584 N N . ARG A 1 81 ? -16.370 -2.969 6.802 1.00 97.06 81 ARG A N 1
ATOM 585 C CA . ARG A 1 81 ? -17.354 -3.696 5.980 1.00 97.06 81 ARG A CA 1
ATOM 586 C C . ARG A 1 81 ? -17.057 -5.184 5.830 1.00 97.06 81 ARG A C 1
ATOM 588 O O . ARG A 1 81 ? -17.898 -5.892 5.284 1.00 97.06 81 ARG A O 1
ATOM 595 N N . SER A 1 82 ? -15.908 -5.662 6.300 1.00 96.12 82 SER A N 1
ATOM 596 C CA . SER A 1 82 ? -15.565 -7.083 6.293 1.00 96.12 82 SER A CA 1
ATOM 597 C C . SER A 1 82 ? -15.757 -7.700 7.683 1.00 96.12 82 SER A C 1
ATOM 599 O O . SER A 1 82 ? -15.524 -7.028 8.689 1.00 96.12 82 SER A O 1
ATOM 601 N N . PRO A 1 83 ? -16.126 -8.990 7.781 1.00 95.06 83 PRO A N 1
ATOM 602 C CA . PRO A 1 83 ? -16.004 -9.747 9.027 1.00 95.06 83 PRO A CA 1
ATOM 603 C C . PRO A 1 83 ? -14.542 -10.100 9.372 1.00 95.06 83 PRO A C 1
ATOM 605 O O . PRO A 1 83 ? -14.280 -10.656 10.438 1.00 95.06 83 PRO A O 1
ATOM 608 N N . HIS A 1 84 ? -13.592 -9.817 8.477 1.00 95.75 84 HIS A N 1
ATOM 609 C CA . HIS A 1 84 ? -12.165 -10.095 8.633 1.00 95.75 84 HIS A CA 1
ATOM 610 C C . HIS A 1 84 ? -11.361 -8.804 8.767 1.00 95.75 84 HIS A C 1
ATOM 612 O O . HIS A 1 84 ? -11.718 -7.783 8.189 1.00 95.75 84 HIS A O 1
ATOM 618 N N . SER A 1 85 ? -10.225 -8.871 9.458 1.00 96.56 85 SER A N 1
ATOM 619 C CA . SER A 1 85 ? -9.343 -7.711 9.639 1.00 96.56 85 SER A CA 1
ATOM 620 C C . SER A 1 85 ? -8.167 -7.663 8.664 1.00 96.56 85 SER A C 1
ATOM 622 O O . SER A 1 85 ? -7.476 -6.654 8.608 1.00 96.56 85 SER A O 1
ATOM 624 N N . PHE A 1 86 ? -7.911 -8.728 7.902 1.00 97.69 86 PHE A N 1
ATOM 625 C CA . PHE A 1 86 ? -6.785 -8.781 6.971 1.00 97.69 86 PHE A CA 1
ATOM 626 C C . PHE A 1 86 ? -7.119 -9.671 5.773 1.00 97.69 86 PHE A C 1
ATOM 628 O O . PHE A 1 86 ? -7.453 -10.842 5.952 1.00 97.69 86 PHE A O 1
ATOM 635 N N . LEU A 1 87 ? -7.047 -9.116 4.563 1.00 97.62 87 LEU A N 1
ATOM 636 C CA . LEU A 1 87 ? -7.249 -9.841 3.307 1.00 97.62 87 LEU A CA 1
ATOM 637 C C . LEU A 1 87 ? -5.971 -9.803 2.468 1.00 97.62 87 LEU A C 1
ATOM 639 O O . LEU A 1 87 ? -5.230 -8.827 2.514 1.00 97.62 87 LEU A O 1
ATOM 643 N N . VAL A 1 88 ? -5.703 -10.848 1.687 1.00 97.38 88 VAL A N 1
ATOM 644 C CA . VAL A 1 88 ? -4.441 -10.965 0.940 1.00 97.38 88 VAL A CA 1
ATOM 645 C C . VAL A 1 88 ? -4.697 -11.389 -0.503 1.00 97.38 88 VAL A C 1
ATOM 647 O O . VAL A 1 88 ? -5.574 -12.217 -0.763 1.00 97.38 88 VAL A O 1
ATOM 650 N N . GLY A 1 89 ? -3.924 -10.829 -1.433 1.00 95.38 89 GLY A N 1
ATOM 651 C CA . GLY A 1 89 ? -3.889 -11.217 -2.839 1.00 95.38 89 GLY A CA 1
ATOM 652 C C . GLY A 1 89 ? -5.259 -11.147 -3.507 1.00 95.38 89 GLY A C 1
ATOM 653 O O . GLY A 1 89 ? -5.995 -10.171 -3.367 1.00 95.38 89 GLY A O 1
ATOM 654 N N . GLU A 1 90 ? -5.632 -12.226 -4.193 1.00 96.12 90 GLU A N 1
ATOM 655 C CA . GLU A 1 90 ? -6.892 -12.326 -4.940 1.00 96.12 90 GLU A CA 1
ATOM 656 C C . GLU A 1 90 ? -8.133 -12.107 -4.060 1.00 96.12 90 GLU A C 1
ATOM 658 O O . GLU A 1 90 ? -9.116 -11.525 -4.518 1.00 96.12 90 GLU A O 1
ATOM 663 N N . GLY A 1 91 ? -8.086 -12.504 -2.782 1.00 96.88 91 GLY A N 1
ATOM 664 C CA . GLY A 1 91 ? -9.178 -12.255 -1.838 1.00 96.88 91 GLY A CA 1
ATOM 665 C C . GLY A 1 91 ? -9.340 -10.769 -1.506 1.00 96.88 91 GLY A C 1
ATOM 666 O O . GLY A 1 91 ? -10.463 -10.278 -1.395 1.00 96.88 91 GLY A O 1
ATOM 667 N N . ALA A 1 92 ? -8.229 -10.034 -1.406 1.00 97.62 92 ALA A N 1
ATOM 668 C CA . ALA A 1 92 ? -8.259 -8.584 -1.233 1.00 97.62 92 ALA A CA 1
ATOM 669 C C . ALA A 1 92 ? -8.772 -7.879 -2.499 1.00 97.62 92 ALA A C 1
ATOM 671 O O . ALA A 1 92 ? -9.566 -6.946 -2.395 1.00 97.62 92 ALA A O 1
ATOM 672 N N . GLU A 1 93 ? -8.379 -8.344 -3.689 1.00 97.25 93 GLU A N 1
ATOM 673 C CA . GLU A 1 93 ? -8.883 -7.803 -4.958 1.00 97.25 93 GLU A CA 1
ATOM 674 C C . GLU A 1 93 ? -10.385 -8.045 -5.146 1.00 97.25 93 GLU A C 1
ATOM 676 O O . GLU A 1 93 ? -11.106 -7.149 -5.583 1.00 97.25 93 GLU A O 1
ATOM 681 N N . ALA A 1 94 ? -10.869 -9.253 -4.839 1.00 97.56 94 ALA A N 1
ATOM 682 C CA . ALA A 1 94 ? -12.289 -9.587 -4.922 1.00 97.56 94 ALA A CA 1
ATOM 683 C C . ALA A 1 94 ? -13.113 -8.677 -4.004 1.00 97.56 94 ALA A C 1
ATOM 685 O O . ALA A 1 94 ? -14.063 -8.041 -4.458 1.00 97.56 94 ALA A O 1
ATOM 686 N N . PHE A 1 95 ? -12.672 -8.518 -2.754 1.00 98.25 95 PHE A N 1
ATOM 687 C CA . PHE A 1 95 ? -13.296 -7.593 -1.817 1.00 98.25 95 PHE A CA 1
ATOM 688 C C . PHE A 1 95 ? -13.244 -6.142 -2.316 1.00 98.25 95 PHE A C 1
ATOM 690 O O . PHE A 1 95 ? -14.246 -5.435 -2.260 1.00 98.25 95 PHE A O 1
ATOM 697 N N . ALA A 1 96 ? -12.111 -5.686 -2.858 1.00 97.88 96 ALA A N 1
ATOM 698 C CA . ALA A 1 96 ? -12.003 -4.344 -3.424 1.00 97.88 96 ALA A CA 1
ATOM 699 C C . ALA A 1 96 ? -13.024 -4.119 -4.559 1.00 97.88 96 ALA A C 1
ATOM 701 O O . ALA A 1 96 ? -13.714 -3.098 -4.565 1.00 97.88 96 ALA A O 1
ATOM 702 N N . ARG A 1 97 ? -13.202 -5.094 -5.464 1.00 97.81 97 ARG A N 1
ATOM 703 C CA . ARG A 1 97 ? -14.237 -5.037 -6.516 1.00 97.81 97 ARG A CA 1
ATOM 704 C C . ARG A 1 97 ? -15.642 -4.934 -5.922 1.00 97.81 97 ARG A C 1
ATOM 706 O O . ARG A 1 97 ? -16.420 -4.085 -6.349 1.00 97.81 97 ARG A O 1
ATOM 713 N N . GLU A 1 98 ? -15.960 -5.751 -4.919 1.00 97.75 98 GLU A N 1
ATOM 714 C CA . GLU A 1 98 ? -17.265 -5.732 -4.238 1.00 97.75 98 GLU A CA 1
ATOM 715 C C . GLU A 1 98 ? -17.555 -4.395 -3.545 1.00 97.75 98 GLU A C 1
ATOM 717 O O . GLU A 1 98 ? -18.695 -3.932 -3.535 1.00 97.75 98 GLU A O 1
ATOM 722 N N . GLN A 1 99 ? -16.526 -3.743 -2.998 1.00 97.88 99 GLN A N 1
ATOM 723 C CA . GLN A 1 99 ? -16.639 -2.419 -2.379 1.00 97.88 99 GLN A CA 1
ATOM 724 C C . GLN A 1 99 ? -16.654 -1.262 -3.398 1.00 97.88 99 GLN A C 1
ATOM 726 O O . GLN A 1 99 ? -16.743 -0.101 -2.991 1.00 97.88 99 GLN A O 1
ATOM 731 N N . GLY A 1 100 ? -16.594 -1.560 -4.702 1.00 97.44 100 GLY A N 1
ATOM 732 C CA . GLY A 1 100 ? -16.705 -0.584 -5.787 1.00 97.44 100 GLY A CA 1
ATOM 733 C C . GLY A 1 100 ? -15.391 0.082 -6.199 1.00 97.44 100 GLY A C 1
ATOM 734 O O . GLY A 1 100 ? -15.428 1.115 -6.866 1.00 97.44 100 GLY A O 1
ATOM 735 N N . PHE A 1 101 ? -14.236 -0.469 -5.817 1.00 96.88 101 PHE A N 1
ATOM 736 C CA . PHE A 1 101 ? -12.948 0.027 -6.300 1.00 96.88 101 PHE A CA 1
ATOM 737 C C . PHE A 1 101 ? -12.693 -0.422 -7.739 1.00 96.88 101 PHE A C 1
ATOM 739 O O . PHE A 1 101 ? -12.929 -1.574 -8.110 1.00 96.88 101 PHE A O 1
ATOM 746 N N . THR A 1 102 ? -12.149 0.489 -8.542 1.00 94.75 102 THR A N 1
ATOM 747 C CA . THR A 1 102 ? -11.629 0.164 -9.870 1.00 94.75 102 THR A CA 1
ATOM 748 C C . THR A 1 102 ? -10.377 -0.690 -9.726 1.00 94.75 102 THR A C 1
ATOM 750 O O . THR A 1 102 ? -9.451 -0.299 -9.016 1.00 94.75 102 THR A O 1
ATOM 753 N N . ILE A 1 103 ? -10.348 -1.827 -10.424 1.00 95.75 103 ILE A N 1
ATOM 754 C CA . ILE A 1 103 ? -9.135 -2.629 -10.583 1.00 95.75 103 ILE A CA 1
ATOM 755 C C . ILE A 1 103 ? -8.519 -2.299 -11.933 1.00 95.75 103 ILE A C 1
ATOM 757 O O . ILE A 1 103 ? -9.086 -2.597 -12.985 1.00 95.75 103 ILE A O 1
ATOM 761 N N . GLU A 1 104 ? -7.368 -1.659 -11.884 1.00 93.31 104 GLU A N 1
ATOM 762 C CA . GLU A 1 104 ? -6.624 -1.190 -13.035 1.00 93.31 104 GLU A CA 1
ATOM 763 C C . GLU A 1 104 ? -5.747 -2.299 -13.618 1.00 93.31 104 GLU A C 1
ATOM 765 O O . GLU A 1 104 ? -5.236 -3.153 -12.880 1.00 93.31 104 GLU A O 1
ATOM 770 N N . PRO A 1 105 ? -5.525 -2.289 -14.941 1.00 93.00 105 PRO A N 1
ATOM 771 C CA . PRO A 1 105 ? -4.504 -3.114 -15.558 1.00 93.00 105 PRO A CA 1
ATOM 772 C C . PRO A 1 105 ? -3.134 -2.842 -14.935 1.00 93.00 105 PRO A C 1
ATOM 774 O O . PRO A 1 105 ? -2.758 -1.700 -14.686 1.00 93.00 105 PRO A O 1
ATOM 777 N N . ASN A 1 106 ? -2.332 -3.894 -14.766 1.00 89.75 106 ASN A N 1
ATOM 778 C CA . ASN A 1 106 ? -0.987 -3.745 -14.214 1.00 89.75 106 ASN A CA 1
ATOM 779 C C . ASN A 1 106 ? -0.103 -2.791 -15.033 1.00 89.75 106 ASN A C 1
ATOM 781 O O . ASN A 1 106 ? 0.783 -2.178 -14.467 1.00 89.75 106 ASN A O 1
ATOM 785 N N . ASN A 1 107 ? -0.333 -2.632 -16.337 1.00 87.56 107 ASN A N 1
ATOM 786 C CA . ASN A 1 107 ? 0.457 -1.708 -17.158 1.00 87.56 107 ASN A CA 1
ATOM 787 C C . ASN A 1 107 ? 0.221 -0.230 -16.809 1.00 87.56 107 ASN A C 1
ATOM 789 O O . ASN A 1 107 ? 1.090 0.592 -17.083 1.00 87.56 107 ASN A O 1
ATOM 793 N N . ASP A 1 108 ? -0.915 0.081 -16.186 1.00 87.56 108 ASP A N 1
ATOM 794 C CA . ASP A 1 108 ? -1.292 1.438 -15.790 1.00 87.56 108 ASP A CA 1
ATOM 795 C C . ASP A 1 108 ? -0.909 1.726 -14.327 1.00 87.56 108 ASP A C 1
ATOM 797 O O . ASP A 1 108 ? -1.004 2.862 -13.862 1.00 87.56 108 ASP A O 1
ATOM 801 N N . MET A 1 109 ? -0.468 0.693 -13.594 1.00 86.69 109 MET A N 1
ATOM 802 C CA . MET A 1 109 ? -0.143 0.789 -12.176 1.00 86.69 109 MET A CA 1
ATOM 803 C C . MET A 1 109 ? 1.245 1.381 -11.913 1.00 86.69 109 MET A C 1
ATOM 805 O O . MET A 1 109 ? 1.290 2.312 -11.126 1.00 86.69 109 MET A O 1
ATOM 809 N N . PRO A 1 110 ? 2.377 0.916 -12.483 1.00 82.25 110 PRO A N 1
ATOM 810 C CA . PRO A 1 110 ? 3.680 1.528 -12.244 1.00 82.25 110 PRO A CA 1
ATOM 811 C C . PRO A 1 110 ? 3.758 2.950 -12.793 1.00 82.25 110 PRO A C 1
ATOM 813 O O . PRO A 1 110 ? 3.256 3.258 -13.872 1.00 82.25 110 PRO A O 1
ATOM 816 N N . SER A 1 111 ? 4.502 3.812 -12.105 1.00 77.06 111 SER A N 1
ATOM 817 C CA . SER A 1 111 ? 4.885 5.098 -12.673 1.00 77.06 111 SER A CA 1
ATOM 818 C C . SER A 1 111 ? 5.932 4.869 -13.765 1.00 77.06 111 SER A C 1
ATOM 820 O O . SER A 1 111 ? 6.678 3.890 -13.716 1.00 77.06 111 SER A O 1
ATOM 822 N N . ALA A 1 112 ? 6.054 5.791 -14.729 1.00 71.06 112 ALA A N 1
ATOM 823 C CA . ALA A 1 112 ? 7.111 5.720 -15.750 1.00 71.06 112 ALA A CA 1
ATOM 824 C C . ALA A 1 112 ? 8.504 5.524 -15.120 1.00 71.06 112 ALA A C 1
ATOM 826 O O . ALA A 1 112 ? 9.351 4.803 -15.635 1.00 71.06 112 ALA A O 1
ATOM 827 N N . TYR A 1 113 ? 8.692 6.119 -13.948 1.00 66.94 113 TYR A N 1
ATOM 828 C CA . TYR A 1 113 ? 9.876 5.982 -13.126 1.00 66.94 113 TYR A CA 1
ATOM 829 C C . TYR A 1 113 ? 10.040 4.583 -12.506 1.00 66.94 113 TYR A C 1
ATOM 831 O O . TYR A 1 113 ? 11.082 3.950 -12.692 1.00 66.94 113 TYR A O 1
ATOM 839 N N . ALA A 1 114 ? 9.012 4.057 -11.834 1.00 69.25 114 ALA A N 1
ATOM 840 C CA . ALA A 1 114 ? 9.038 2.703 -11.276 1.00 69.25 114 ALA A CA 1
ATOM 841 C C . ALA A 1 114 ? 9.236 1.636 -12.370 1.00 69.25 114 ALA A C 1
ATOM 843 O O . ALA A 1 114 ? 9.965 0.665 -12.170 1.00 69.25 114 ALA A O 1
ATOM 844 N N . ALA A 1 115 ? 8.661 1.858 -13.555 1.00 68.56 115 ALA A N 1
ATOM 845 C CA . ALA A 1 115 ? 8.856 1.014 -14.726 1.00 68.56 115 ALA A CA 1
ATOM 846 C C . ALA A 1 115 ? 10.314 1.028 -15.226 1.00 68.56 115 ALA A C 1
ATOM 848 O O . ALA A 1 115 ? 10.847 -0.030 -15.552 1.00 68.56 115 ALA A O 1
ATOM 849 N N . THR A 1 116 ? 10.992 2.187 -15.251 1.00 63.25 116 THR A N 1
ATOM 850 C CA . THR A 1 116 ? 12.410 2.275 -15.666 1.00 63.25 116 THR A CA 1
ATOM 851 C C . THR A 1 116 ? 13.379 1.594 -14.704 1.00 63.25 116 THR A C 1
ATOM 853 O O . THR A 1 116 ? 14.303 0.926 -15.161 1.00 63.25 116 THR A O 1
ATOM 856 N N . ALA A 1 117 ? 13.145 1.672 -13.388 1.00 59.56 117 ALA A N 1
ATOM 857 C CA . ALA A 1 117 ? 13.940 0.933 -12.401 1.00 59.56 117 ALA A CA 1
ATOM 858 C C . ALA A 1 117 ? 13.887 -0.588 -12.640 1.00 59.56 117 ALA A C 1
ATOM 860 O O . ALA A 1 117 ? 14.821 -1.314 -12.309 1.00 59.56 117 ALA A O 1
ATOM 861 N N . TYR A 1 118 ? 12.809 -1.056 -13.270 1.00 59.19 118 TYR A N 1
ATOM 862 C CA . TYR A 1 118 ? 12.586 -2.454 -13.591 1.00 59.19 118 TYR A CA 1
ATOM 863 C C . TYR A 1 118 ? 13.286 -2.938 -14.877 1.00 59.19 118 TYR A C 1
ATOM 865 O O . TYR A 1 118 ? 13.389 -4.142 -15.104 1.00 59.19 118 TYR A O 1
ATOM 873 N N . GLN A 1 119 ? 13.809 -2.039 -15.722 1.00 57.38 119 GLN A N 1
ATOM 874 C CA . GLN A 1 119 ? 14.387 -2.361 -17.042 1.00 57.38 119 GLN A CA 1
ATOM 875 C C . GLN A 1 119 ? 15.792 -3.006 -17.003 1.00 57.38 119 GLN A C 1
ATOM 877 O O . GLN A 1 119 ? 16.558 -2.893 -17.956 1.00 57.38 119 GLN A O 1
ATOM 882 N N . GLY A 1 120 ?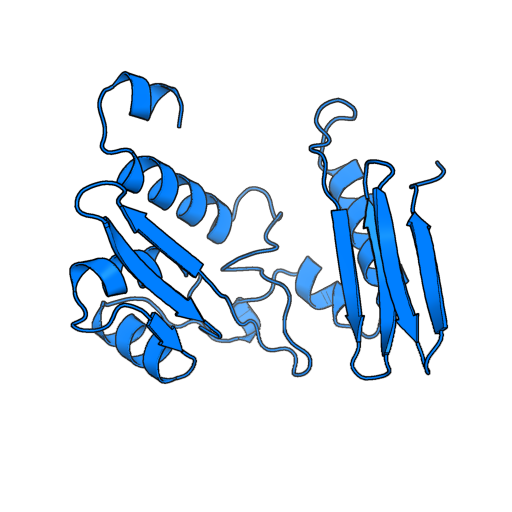 16.138 -3.726 -15.932 1.00 57.78 120 GLY A N 1
ATOM 883 C CA . GLY A 1 120 ? 17.398 -4.474 -15.836 1.00 57.78 120 GLY A CA 1
ATOM 884 C C . GLY A 1 120 ? 18.574 -3.694 -15.248 1.00 57.78 120 GLY A C 1
ATOM 885 O O . GLY A 1 120 ? 19.711 -4.152 -15.349 1.00 57.78 120 GLY A O 1
ATOM 886 N N . LEU A 1 121 ? 18.306 -2.554 -14.609 1.00 61.19 121 LEU A N 1
ATOM 887 C CA . LEU A 1 121 ? 19.278 -1.901 -13.738 1.0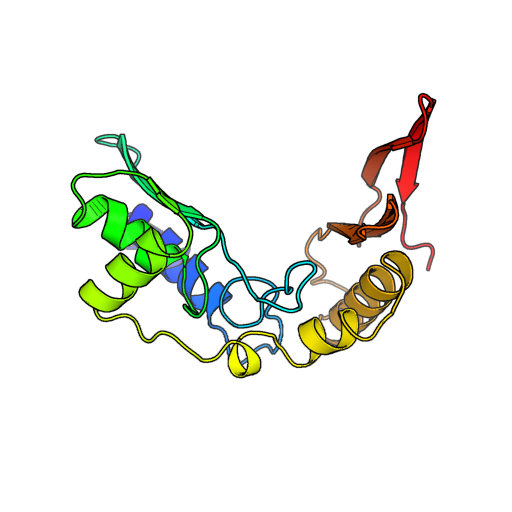0 61.19 121 LEU A CA 1
ATOM 888 C C . LEU A 1 121 ? 19.560 -2.795 -12.527 1.00 61.19 121 LEU A C 1
ATOM 890 O O . LEU A 1 121 ? 18.664 -3.447 -11.983 1.00 61.19 121 LEU A O 1
ATOM 894 N N . SER A 1 122 ? 20.813 -2.820 -12.084 1.00 67.38 122 SER A N 1
ATOM 895 C CA . SER A 1 122 ? 21.134 -3.413 -10.791 1.00 67.38 122 SER A CA 1
ATOM 896 C C . SER A 1 122 ? 20.397 -2.654 -9.676 1.00 67.38 122 SER A C 1
ATOM 898 O O . SER A 1 122 ? 20.142 -1.451 -9.806 1.00 67.38 122 SER A O 1
ATOM 900 N N . PRO A 1 123 ? 20.084 -3.304 -8.541 1.00 65.75 123 PRO A N 1
ATOM 901 C CA . PRO A 1 123 ? 19.460 -2.646 -7.390 1.00 65.75 123 PRO A CA 1
ATOM 902 C C . PRO A 1 123 ? 20.163 -1.348 -6.965 1.00 65.75 123 PRO A C 1
ATOM 904 O O . PRO A 1 123 ? 19.515 -0.384 -6.564 1.00 65.75 123 PRO A O 1
ATOM 907 N N . LYS A 1 124 ? 21.493 -1.287 -7.111 1.00 68.75 124 LYS A N 1
ATOM 908 C CA . LYS A 1 124 ? 22.292 -0.095 -6.814 1.00 68.75 124 LYS A CA 1
ATOM 909 C C . LYS A 1 124 ? 22.045 1.039 -7.810 1.00 68.75 124 LYS A C 1
ATOM 911 O O . LYS A 1 124 ? 21.843 2.176 -7.392 1.00 68.75 124 LYS A O 1
ATOM 916 N N . GLU A 1 125 ? 22.018 0.742 -9.105 1.00 69.44 125 GLU A N 1
ATOM 917 C CA . GLU A 1 125 ? 21.722 1.728 -10.153 1.00 69.44 125 GLU A CA 1
ATOM 918 C C . GLU A 1 125 ? 20.284 2.240 -10.058 1.00 69.44 125 GLU A C 1
ATOM 920 O O . GLU A 1 125 ? 20.055 3.443 -10.188 1.00 69.44 125 GLU A O 1
ATOM 925 N N . ALA A 1 126 ? 19.332 1.356 -9.745 1.00 67.06 126 ALA A N 1
ATOM 926 C CA . ALA A 1 126 ? 17.956 1.737 -9.460 1.00 67.06 126 ALA A CA 1
ATOM 927 C C . ALA A 1 126 ? 17.910 2.739 -8.293 1.00 67.06 126 ALA A C 1
ATOM 929 O O . ALA A 1 126 ? 17.447 3.861 -8.482 1.00 67.06 126 ALA A O 1
ATOM 930 N N . CYS A 1 127 ? 18.493 2.415 -7.135 1.00 63.66 127 CYS A N 1
ATOM 931 C CA . CYS A 1 127 ? 18.523 3.313 -5.974 1.00 63.66 127 CYS A CA 1
ATOM 932 C C . CYS A 1 127 ? 19.208 4.666 -6.263 1.00 63.66 127 CYS A C 1
ATOM 934 O O . CYS A 1 127 ? 18.686 5.718 -5.887 1.00 63.66 127 CYS A O 1
ATOM 936 N N . CYS A 1 128 ? 20.349 4.667 -6.960 1.00 68.12 128 CYS A N 1
ATOM 937 C CA . CYS A 1 128 ? 21.066 5.894 -7.325 1.00 68.12 128 CYS A CA 1
ATOM 938 C C . CYS A 1 128 ? 20.280 6.768 -8.309 1.00 68.12 128 CYS A C 1
ATOM 940 O O . CYS A 1 128 ? 20.202 7.983 -8.118 1.00 68.12 128 CYS A O 1
ATOM 942 N N . SER A 1 129 ? 19.679 6.163 -9.339 1.00 66.94 129 SER A N 1
ATOM 943 C CA . SER A 1 129 ? 18.838 6.888 -10.299 1.00 66.94 129 SER A CA 1
ATOM 944 C C . SER A 1 129 ? 17.647 7.539 -9.599 1.00 66.94 129 SER A C 1
ATOM 946 O O . SER A 1 129 ? 17.316 8.692 -9.877 1.00 66.94 129 SER A O 1
ATOM 948 N N . VAL A 1 130 ? 17.085 6.835 -8.612 1.00 65.12 130 VAL A N 1
ATOM 949 C CA . VAL A 1 130 ? 15.909 7.273 -7.878 1.00 65.12 130 VAL A CA 1
ATOM 950 C C . VAL A 1 130 ? 16.218 8.522 -7.042 1.00 65.12 130 VAL A C 1
ATOM 952 O O . VAL A 1 130 ? 15.530 9.541 -7.118 1.00 65.12 130 VAL A O 1
ATOM 955 N N . LEU A 1 131 ? 17.322 8.508 -6.295 1.00 67.00 131 LEU A N 1
ATOM 956 C CA . LEU A 1 131 ? 17.725 9.675 -5.507 1.00 67.00 131 LEU A CA 1
ATOM 957 C C . LEU A 1 131 ? 18.168 10.865 -6.355 1.00 67.00 131 LEU A C 1
ATOM 959 O O . LEU A 1 131 ? 17.855 12.005 -6.007 1.00 67.00 131 LEU A O 1
ATOM 963 N N . ALA A 1 132 ? 18.875 10.626 -7.463 1.00 69.38 132 ALA A N 1
ATOM 964 C CA . ALA A 1 132 ? 19.297 11.694 -8.365 1.00 69.38 132 ALA A CA 1
ATOM 965 C C . ALA A 1 132 ? 18.091 12.459 -8.934 1.00 69.38 132 ALA A C 1
ATOM 967 O O . ALA A 1 132 ? 18.119 13.688 -9.040 1.00 69.38 132 ALA A O 1
ATOM 968 N N . ASP A 1 133 ? 17.012 11.747 -9.254 1.00 65.44 133 ASP A N 1
ATOM 969 C CA . ASP A 1 133 ? 15.787 12.344 -9.772 1.00 65.44 133 ASP A CA 1
ATOM 970 C C . ASP A 1 133 ? 14.942 13.022 -8.685 1.00 65.44 133 ASP A C 1
ATOM 972 O O . ASP A 1 133 ? 14.426 14.118 -8.924 1.00 65.44 133 ASP A O 1
ATOM 976 N N . ILE A 1 134 ? 14.859 12.458 -7.472 1.00 62.81 134 ILE A N 1
ATOM 977 C CA . ILE A 1 134 ? 14.246 13.140 -6.317 1.00 62.81 134 ILE A CA 1
ATOM 978 C C . ILE A 1 134 ? 14.972 14.464 -6.048 1.00 62.81 134 ILE A C 1
ATOM 980 O O . ILE A 1 134 ? 14.322 15.501 -5.907 1.00 62.81 134 ILE A O 1
ATOM 984 N N . LYS A 1 135 ? 16.310 14.474 -6.069 1.00 63.53 135 LYS A N 1
ATOM 985 C CA . LYS A 1 135 ? 17.113 15.685 -5.841 1.00 63.53 135 LYS A CA 1
ATOM 986 C C . LYS A 1 135 ? 16.829 16.782 -6.871 1.00 63.53 135 LYS A C 1
ATOM 988 O O . LYS A 1 135 ? 16.696 17.937 -6.496 1.00 63.53 135 LYS A O 1
ATOM 993 N N . LYS A 1 136 ? 16.661 16.443 -8.154 1.00 66.56 136 LYS A N 1
ATOM 994 C CA . LYS A 1 136 ? 16.295 17.427 -9.197 1.00 66.56 136 LYS A CA 1
ATOM 995 C C . LYS A 1 136 ? 14.904 18.031 -8.995 1.00 66.56 136 LYS A C 1
ATOM 997 O O . LYS A 1 136 ? 14.654 19.156 -9.416 1.00 66.56 136 LYS A O 1
ATOM 1002 N N . ARG A 1 137 ? 13.977 17.264 -8.416 1.00 60.75 137 ARG A N 1
ATOM 1003 C CA . ARG A 1 137 ? 12.554 17.627 -8.293 1.00 60.75 137 ARG A CA 1
ATOM 1004 C C . ARG A 1 137 ? 12.212 18.288 -6.960 1.00 60.75 137 ARG A C 1
ATOM 1006 O O . ARG A 1 137 ? 11.055 18.663 -6.760 1.00 60.75 137 ARG A O 1
ATOM 1013 N N . THR A 1 138 ? 13.170 18.409 -6.047 1.00 58.44 138 THR A N 1
ATOM 1014 C CA . THR A 1 138 ? 12.983 18.999 -4.717 1.00 58.44 138 THR A CA 1
ATOM 1015 C C . THR A 1 138 ? 13.988 20.138 -4.547 1.00 58.44 138 THR A C 1
ATOM 1017 O O . THR A 1 138 ? 15.117 20.021 -5.005 1.00 58.44 138 THR A O 1
ATOM 1020 N N . ALA A 1 139 ? 13.592 21.263 -3.941 1.00 58.19 139 ALA A N 1
ATOM 1021 C CA . ALA A 1 139 ? 14.560 22.309 -3.587 1.00 58.19 139 ALA A CA 1
ATOM 1022 C C . ALA A 1 139 ? 15.617 21.722 -2.631 1.00 58.19 139 ALA A C 1
ATOM 1024 O O . ALA A 1 139 ? 15.257 20.852 -1.832 1.00 58.19 139 ALA A O 1
ATOM 1025 N N . GLU A 1 140 ? 16.872 22.192 -2.695 1.00 52.59 140 GLU A N 1
ATOM 1026 C CA . GLU A 1 140 ? 18.000 21.686 -1.881 1.00 52.59 140 GLU A CA 1
ATOM 1027 C C . GLU A 1 140 ? 17.650 21.556 -0.386 1.00 52.59 140 GLU A C 1
ATOM 1029 O O . GLU A 1 140 ? 18.062 20.598 0.263 1.00 52.59 140 GLU A O 1
ATOM 1034 N N . ASP A 1 141 ? 16.771 22.428 0.113 1.00 50.16 141 ASP A N 1
ATOM 1035 C CA . ASP A 1 141 ? 16.403 22.530 1.529 1.00 50.16 141 ASP A CA 1
ATOM 1036 C C . ASP A 1 141 ? 15.147 21.722 1.924 1.00 50.16 141 ASP A C 1
ATOM 1038 O O . ASP A 1 141 ? 14.681 21.797 3.061 1.00 50.16 141 ASP A O 1
ATOM 1042 N N . LYS A 1 142 ? 14.539 20.979 0.987 1.00 49.88 142 LYS A N 1
ATOM 1043 C CA . LYS A 1 142 ? 13.310 20.183 1.202 1.00 49.88 142 LYS A CA 1
ATOM 1044 C C . LYS A 1 142 ? 13.523 18.680 1.019 1.00 49.88 142 LYS A C 1
ATOM 1046 O O . LYS A 1 142 ? 12.563 17.948 0.772 1.00 49.88 142 LYS A O 1
ATOM 1051 N N . CYS A 1 143 ? 14.763 18.211 1.114 1.00 49.41 143 CYS A N 1
ATOM 1052 C CA . CYS A 1 143 ? 15.037 16.782 1.106 1.00 49.41 143 CYS A CA 1
ATOM 1053 C C . CYS A 1 143 ? 14.556 16.186 2.439 1.00 49.41 143 CYS A C 1
ATOM 1055 O O . CYS A 1 143 ? 15.186 16.380 3.475 1.00 49.41 143 CYS A O 1
ATOM 1057 N N . PHE A 1 144 ? 13.404 15.513 2.432 1.00 55.91 144 PHE A N 1
ATOM 1058 C CA . PHE A 1 144 ? 12.995 14.675 3.558 1.00 55.91 144 PHE A CA 1
ATOM 1059 C C . PHE A 1 144 ? 14.004 13.522 3.707 1.00 55.91 144 PHE A C 1
ATOM 1061 O O . PHE A 1 144 ? 14.621 13.099 2.724 1.00 55.91 144 PHE A O 1
ATOM 1068 N N . GLU A 1 145 ? 14.197 13.031 4.930 1.00 62.25 145 GLU A N 1
ATOM 1069 C CA . GLU A 1 145 ? 15.046 11.867 5.196 1.00 62.25 145 GLU A CA 1
ATOM 1070 C C . GLU A 1 145 ? 14.430 10.650 4.495 1.00 62.25 145 GLU A C 1
ATOM 1072 O O . GLU A 1 145 ? 13.370 10.160 4.885 1.00 62.25 145 GLU A O 1
ATOM 1077 N N . ILE A 1 146 ? 15.052 10.211 3.402 1.00 66.19 146 ILE A N 1
ATOM 1078 C CA . ILE A 1 146 ? 14.565 9.105 2.578 1.00 66.19 146 ILE A CA 1
ATOM 1079 C C . ILE A 1 146 ? 15.717 8.126 2.409 1.00 66.19 146 ILE A C 1
ATOM 1081 O O . ILE A 1 146 ? 16.758 8.473 1.850 1.00 66.19 146 ILE A O 1
ATOM 1085 N N . GLY A 1 147 ? 15.494 6.897 2.871 1.00 61.22 147 GLY A N 1
ATOM 1086 C CA . GLY A 1 147 ? 16.347 5.745 2.615 1.00 61.22 147 GLY A CA 1
ATOM 1087 C C . GLY A 1 147 ? 15.636 4.754 1.700 1.00 61.22 147 GLY A C 1
ATOM 1088 O O . GLY A 1 147 ? 14.453 4.470 1.872 1.00 61.22 147 GLY A O 1
ATOM 1089 N N . LEU A 1 148 ? 16.363 4.236 0.719 1.00 63.34 148 LEU A N 1
ATOM 1090 C CA . LEU A 1 148 ? 15.909 3.222 -0.224 1.00 63.34 148 LEU A CA 1
ATOM 1091 C C . LEU A 1 148 ? 16.821 2.009 -0.100 1.00 63.34 148 LEU A C 1
ATOM 1093 O O . LEU A 1 148 ? 18.045 2.143 -0.130 1.00 63.34 148 LEU A O 1
ATOM 1097 N N . ILE A 1 149 ? 16.216 0.831 0.007 1.00 69.25 149 ILE A N 1
ATOM 1098 C CA . ILE A 1 149 ? 16.903 -0.459 -0.028 1.00 69.25 149 ILE A CA 1
ATOM 1099 C C . ILE A 1 149 ? 16.191 -1.310 -1.076 1.00 69.25 149 ILE A C 1
ATOM 1101 O O . ILE A 1 149 ? 14.969 -1.439 -1.050 1.00 69.25 149 ILE A O 1
ATOM 1105 N N . ALA A 1 150 ? 16.956 -1.880 -1.998 1.00 61.75 150 ALA A N 1
ATOM 1106 C CA . ALA A 1 150 ? 16.478 -2.758 -3.052 1.00 61.75 150 ALA A CA 1
ATOM 1107 C C . ALA A 1 150 ? 17.273 -4.071 -3.046 1.00 61.75 150 ALA A C 1
ATOM 1109 O O . ALA A 1 150 ? 18.477 -4.081 -2.788 1.00 61.75 150 ALA A O 1
ATOM 1110 N N . LEU A 1 151 ? 16.592 -5.173 -3.358 1.00 60.72 151 LEU A N 1
ATOM 1111 C CA . LEU A 1 151 ? 17.134 -6.531 -3.446 1.00 60.72 151 LEU A CA 1
ATOM 1112 C C . LEU A 1 151 ? 16.560 -7.198 -4.702 1.00 60.72 151 LEU A C 1
ATOM 1114 O O . LEU A 1 151 ? 15.368 -7.053 -4.979 1.00 60.72 151 LEU A O 1
ATOM 1118 N N . ASN A 1 152 ? 17.375 -7.945 -5.449 1.00 64.81 152 ASN A N 1
ATOM 1119 C CA . ASN A 1 152 ? 16.897 -8.770 -6.562 1.00 64.81 152 ASN A CA 1
ATOM 1120 C C . ASN A 1 152 ? 16.905 -10.276 -6.231 1.00 64.81 152 ASN A C 1
ATOM 1122 O O . ASN A 1 152 ? 17.467 -10.722 -5.233 1.00 64.81 152 ASN A O 1
ATOM 1126 N N . LEU A 1 153 ? 16.303 -11.087 -7.111 1.00 49.84 153 LEU A N 1
ATOM 1127 C CA . LEU A 1 153 ? 16.195 -12.544 -6.935 1.00 49.84 153 LEU A CA 1
ATOM 1128 C C . LEU A 1 153 ? 17.533 -13.301 -6.982 1.00 49.84 153 LEU A C 1
ATOM 1130 O O . LEU A 1 153 ? 17.579 -14.468 -6.604 1.00 49.84 153 LEU A O 1
ATOM 1134 N N . LYS A 1 154 ? 18.608 -12.670 -7.463 1.00 63.03 154 LYS A N 1
ATOM 1135 C CA . LYS A 1 154 ? 19.959 -13.248 -7.461 1.00 63.03 154 LYS A CA 1
ATOM 1136 C C . LYS A 1 154 ? 20.694 -12.991 -6.141 1.00 63.03 154 LYS A C 1
ATOM 1138 O O . LYS A 1 154 ? 21.784 -13.519 -5.959 1.00 63.03 154 LYS A O 1
ATOM 1143 N N . GLY A 1 155 ? 20.090 -12.222 -5.231 1.00 60.66 155 GLY A N 1
ATOM 1144 C CA . GLY A 1 155 ? 20.700 -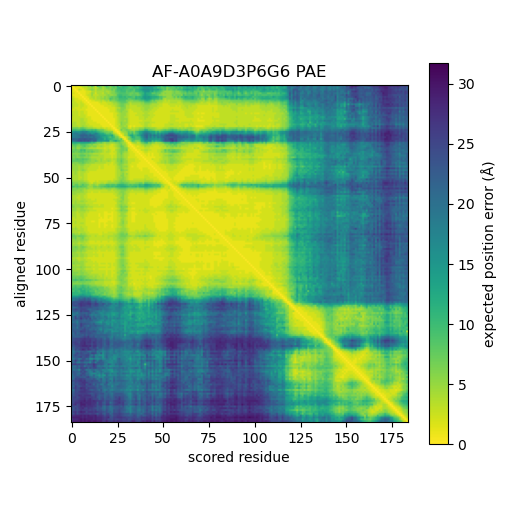11.808 -3.972 1.00 60.66 155 GLY A CA 1
ATOM 1145 C C . GLY A 1 155 ? 21.479 -10.496 -4.068 1.00 60.66 155 GLY A C 1
ATOM 1146 O O . GLY A 1 155 ? 22.096 -10.099 -3.083 1.00 60.66 155 GLY A O 1
ATOM 1147 N N . ASP A 1 156 ? 21.457 -9.807 -5.216 1.00 70.75 156 ASP A N 1
ATOM 1148 C CA . ASP A 1 156 ? 22.124 -8.513 -5.346 1.00 70.75 156 ASP A CA 1
ATOM 1149 C C . ASP A 1 156 ? 21.338 -7.453 -4.573 1.00 70.75 156 ASP A C 1
ATOM 1151 O O . ASP A 1 156 ? 20.109 -7.389 -4.666 1.00 70.75 156 ASP A O 1
ATOM 1155 N N . VAL A 1 157 ? 22.051 -6.592 -3.851 1.00 68.12 157 VAL A N 1
ATOM 1156 C CA . VAL A 1 157 ? 21.474 -5.518 -3.034 1.00 68.12 157 VAL A CA 1
ATOM 1157 C C . VAL A 1 157 ? 21.942 -4.143 -3.489 1.00 68.12 157 VAL A C 1
ATOM 1159 O O . VAL A 1 157 ? 23.011 -3.980 -4.078 1.00 68.12 157 VAL A O 1
ATOM 1162 N N . GLY A 1 158 ? 21.135 -3.129 -3.199 1.00 70.81 158 GLY A N 1
ATOM 1163 C CA . GLY A 1 158 ? 21.476 -1.734 -3.418 1.00 70.81 158 GLY A CA 1
ATOM 1164 C C . GLY A 1 158 ? 20.784 -0.853 -2.398 1.00 70.81 158 GLY A C 1
ATOM 1165 O O . GLY A 1 158 ? 19.580 -0.959 -2.197 1.00 70.81 158 GLY A O 1
ATOM 1166 N N . ALA A 1 159 ? 21.543 0.036 -1.773 1.00 68.75 159 ALA A N 1
ATOM 1167 C CA . ALA A 1 159 ? 21.022 0.995 -0.819 1.00 68.75 159 ALA A CA 1
ATOM 1168 C C . ALA A 1 159 ? 21.454 2.404 -1.209 1.00 68.75 159 ALA A C 1
ATOM 1170 O O . ALA A 1 159 ? 22.583 2.620 -1.662 1.00 68.75 159 ALA A O 1
ATOM 1171 N N . ALA A 1 160 ? 20.557 3.364 -1.030 1.00 67.38 160 ALA A N 1
ATOM 1172 C CA . ALA A 1 160 ? 20.877 4.769 -1.190 1.00 67.38 160 ALA A CA 1
ATOM 1173 C C . ALA A 1 160 ? 20.019 5.609 -0.238 1.00 67.38 160 ALA A C 1
ATOM 1175 O O . ALA A 1 160 ? 18.860 5.285 0.005 1.00 67.38 160 ALA A O 1
ATOM 1176 N N . SER A 1 161 ? 20.573 6.698 0.293 1.00 65.38 161 SER A N 1
ATOM 1177 C CA . SER A 1 161 ? 19.842 7.605 1.182 1.00 65.38 161 SER A CA 1
ATOM 1178 C C . SER A 1 161 ? 20.351 9.036 1.088 1.00 65.38 161 SER A C 1
ATOM 1180 O O . SER A 1 161 ? 21.511 9.261 0.741 1.00 65.38 161 SER A O 1
ATOM 1182 N N . SER A 1 162 ? 19.481 9.992 1.421 1.00 63.72 162 SER A N 1
ATOM 1183 C CA . SER A 1 162 ? 19.829 11.405 1.623 1.00 63.72 162 SER A CA 1
ATOM 1184 C C . SER A 1 162 ? 20.522 11.687 2.966 1.00 63.72 162 SER A C 1
ATOM 1186 O O . SER A 1 162 ? 21.070 12.771 3.148 1.00 63.72 162 SER A O 1
ATOM 1188 N N . VAL A 1 163 ? 20.543 10.710 3.876 1.00 59.59 163 VAL A N 1
ATOM 1189 C CA . VAL A 1 163 ? 21.232 10.739 5.179 1.00 59.59 163 VAL A CA 1
ATOM 1190 C C . VAL A 1 163 ? 22.087 9.485 5.382 1.00 59.59 163 VAL A C 1
ATOM 1192 O O . VAL A 1 163 ? 21.787 8.431 4.820 1.00 59.59 163 VAL A O 1
ATOM 1195 N N . GLU A 1 164 ? 23.149 9.570 6.186 1.00 65.19 164 GLU A N 1
ATOM 1196 C CA . GLU A 1 164 ? 23.934 8.388 6.564 1.00 65.19 164 GLU A CA 1
ATOM 1197 C C . GLU A 1 164 ? 23.070 7.447 7.406 1.00 65.19 164 GLU A C 1
ATOM 1199 O O . GLU A 1 164 ? 22.567 7.829 8.462 1.00 65.19 164 GLU A O 1
ATOM 1204 N N . PHE A 1 165 ? 22.914 6.206 6.951 1.00 60.41 165 PHE A N 1
ATOM 1205 C CA . PHE A 1 165 ? 22.260 5.169 7.736 1.00 60.41 165 PHE A CA 1
ATOM 1206 C C . PHE A 1 165 ? 23.052 3.858 7.638 1.00 60.41 165 PHE A C 1
ATOM 1208 O O . PHE A 1 165 ? 23.498 3.477 6.549 1.00 60.41 165 PHE A O 1
ATOM 1215 N N . PRO A 1 166 ? 23.275 3.168 8.767 1.00 72.69 166 PRO A N 1
ATOM 1216 C CA . PRO A 1 166 ? 23.842 1.832 8.760 1.00 72.69 166 PRO A CA 1
ATOM 1217 C C . PRO A 1 166 ? 22.752 0.796 8.466 1.00 72.69 166 PRO A C 1
ATOM 1219 O O . PRO A 1 166 ? 21.625 0.916 8.949 1.00 72.69 166 PRO A O 1
ATOM 1222 N N . TYR A 1 167 ? 23.097 -0.264 7.742 1.00 71.38 167 TYR A N 1
ATOM 1223 C CA . TYR A 1 167 ? 22.271 -1.468 7.665 1.00 71.38 167 TYR A CA 1
ATOM 1224 C C . TYR A 1 167 ? 23.141 -2.724 7.735 1.00 71.38 167 TYR A C 1
ATOM 1226 O O . TYR A 1 167 ? 24.307 -2.723 7.342 1.00 71.38 167 TYR A O 1
ATOM 1234 N N . ALA A 1 168 ? 22.569 -3.796 8.279 1.00 75.19 168 ALA A N 1
ATOM 1235 C CA . ALA A 1 168 ? 23.210 -5.101 8.318 1.00 75.19 168 ALA A CA 1
ATOM 1236 C C . ALA A 1 168 ? 22.807 -5.897 7.076 1.00 75.19 168 ALA A C 1
ATOM 1238 O O . ALA A 1 168 ? 21.623 -5.972 6.738 1.00 75.19 168 ALA A O 1
ATOM 1239 N N . PHE A 1 169 ? 23.790 -6.483 6.404 1.00 70.12 169 PHE A N 1
ATOM 1240 C CA . PHE A 1 169 ? 23.586 -7.377 5.276 1.00 70.12 169 PHE A CA 1
ATOM 1241 C C . PHE A 1 169 ? 24.208 -8.734 5.593 1.00 70.12 169 PHE A C 1
ATOM 1243 O O . PHE A 1 169 ? 25.361 -8.819 6.014 1.00 70.12 169 PHE A O 1
ATOM 1250 N N . TRP A 1 170 ? 23.423 -9.790 5.386 1.00 71.69 170 TRP A N 1
ATOM 1251 C CA . TRP A 1 170 ? 23.876 -11.166 5.529 1.00 71.69 170 TRP A CA 1
ATOM 1252 C C . TRP A 1 170 ? 24.034 -11.791 4.148 1.00 71.69 170 TRP A C 1
ATOM 1254 O O . TRP A 1 170 ? 23.084 -11.820 3.361 1.00 71.69 170 TRP A O 1
ATOM 1264 N N . ASN A 1 171 ? 25.220 -12.328 3.867 1.00 71.25 171 ASN A N 1
ATOM 1265 C CA . ASN A 1 171 ? 25.480 -13.084 2.648 1.00 71.25 171 ASN A CA 1
ATOM 1266 C C . ASN A 1 171 ? 26.334 -14.310 2.955 1.00 71.25 171 ASN A C 1
ATOM 1268 O O . ASN A 1 171 ? 27.433 -14.190 3.490 1.00 71.25 171 ASN A O 1
ATOM 1272 N N . GLN A 1 172 ? 25.827 -15.494 2.605 1.00 77.12 172 GLN A N 1
ATOM 1273 C CA . GLN A 1 172 ? 26.555 -16.767 2.705 1.00 77.12 172 GLN A CA 1
ATOM 1274 C C . GLN A 1 172 ? 27.197 -17.032 4.084 1.00 77.12 172 GLN A C 1
ATOM 1276 O O . GLN A 1 172 ? 28.287 -17.590 4.176 1.00 77.12 172 GLN A O 1
ATOM 1281 N N . GLY A 1 173 ? 26.517 -16.660 5.173 1.00 75.62 173 GLY A N 1
ATOM 1282 C CA . GLY A 1 173 ? 27.008 -16.898 6.536 1.00 75.62 173 GLY A CA 1
ATOM 1283 C C . GLY A 1 173 ? 27.920 -15.804 7.096 1.00 75.62 173 GLY A C 1
ATOM 1284 O O . GLY A 1 173 ? 28.422 -15.969 8.204 1.00 75.62 173 GLY A O 1
ATOM 1285 N N . MET A 1 174 ? 28.126 -14.703 6.369 1.00 66.69 174 MET A N 1
ATOM 1286 C CA . MET A 1 174 ? 28.844 -13.524 6.851 1.00 66.69 174 MET A CA 1
ATOM 1287 C C . MET A 1 174 ? 27.868 -12.370 7.087 1.00 66.69 174 MET A C 1
ATOM 1289 O O . MET A 1 174 ? 27.148 -11.975 6.171 1.00 66.69 174 MET A O 1
ATOM 1293 N N . ASP A 1 175 ? 27.882 -11.822 8.303 1.00 76.94 175 ASP A N 1
ATOM 1294 C CA . ASP A 1 175 ? 27.230 -10.557 8.644 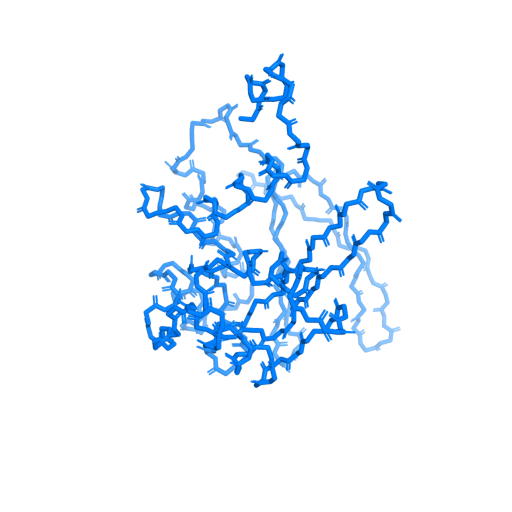1.00 76.94 175 ASP A CA 1
ATOM 1295 C C . ASP A 1 175 ? 28.218 -9.405 8.428 1.00 76.94 175 ASP A C 1
ATOM 1297 O O . ASP A 1 175 ? 29.293 -9.379 9.037 1.00 76.94 175 ASP A O 1
ATOM 1301 N N . SER A 1 176 ? 27.858 -8.433 7.591 1.00 76.50 176 SER A N 1
ATOM 1302 C CA . SER A 1 176 ? 28.577 -7.163 7.480 1.00 76.50 176 SER A CA 1
ATOM 1303 C C . SER A 1 176 ? 27.648 -5.990 7.777 1.00 76.50 176 SER A C 1
ATOM 1305 O O . SER A 1 176 ? 26.459 -6.000 7.457 1.00 76.50 176 SER A O 1
ATOM 1307 N N . VAL A 1 177 ? 28.194 -4.961 8.426 1.00 78.19 177 VAL A N 1
ATOM 1308 C CA . VAL A 1 177 ? 27.508 -3.677 8.589 1.00 78.19 177 VAL A CA 1
ATOM 1309 C C . VAL A 1 177 ? 28.013 -2.753 7.495 1.00 78.19 177 VAL A C 1
ATOM 1311 O O . VAL A 1 177 ? 29.177 -2.356 7.501 1.00 78.19 177 VAL A O 1
ATOM 1314 N N . GLU A 1 178 ? 27.128 -2.416 6.569 1.00 77.00 178 GLU A N 1
ATOM 1315 C CA . GLU A 1 178 ? 27.396 -1.472 5.493 1.00 77.00 178 GLU A CA 1
ATOM 1316 C C . GLU A 1 178 ? 26.909 -0.084 5.925 1.00 77.00 178 GLU A C 1
ATOM 1318 O O . GLU A 1 178 ? 25.827 0.075 6.503 1.00 77.00 178 GLU A O 1
ATOM 1323 N N . LYS A 1 179 ? 27.716 0.941 5.648 1.00 69.31 179 LYS A N 1
ATOM 1324 C CA . LYS A 1 179 ? 27.326 2.341 5.824 1.00 69.31 179 LYS A CA 1
ATOM 1325 C C . LYS A 1 179 ? 27.225 2.981 4.460 1.00 69.31 179 LYS A C 1
ATOM 1327 O O . LYS A 1 179 ? 28.227 3.110 3.760 1.00 69.31 179 LYS A O 1
ATOM 1332 N N . HIS A 1 180 ? 26.020 3.398 4.100 1.00 65.69 180 HIS A N 1
ATOM 1333 C CA . HIS A 1 180 ? 25.792 4.075 2.838 1.00 65.69 180 HIS A CA 1
ATOM 1334 C C . HIS A 1 180 ? 25.533 5.558 3.072 1.00 65.69 180 HIS A C 1
ATOM 1336 O O . HIS A 1 180 ? 24.624 5.955 3.800 1.00 65.69 180 HIS A O 1
ATOM 1342 N N . VAL A 1 181 ? 26.356 6.365 2.412 1.00 57.31 181 VAL A N 1
ATOM 1343 C CA . VAL A 1 181 ? 26.227 7.815 2.315 1.00 57.31 181 VAL A CA 1
ATOM 1344 C C . VAL A 1 181 ? 26.181 8.138 0.832 1.00 57.31 181 VAL A C 1
ATOM 1346 O O . VAL A 1 181 ? 26.961 7.586 0.052 1.00 57.31 181 VAL A O 1
ATOM 1349 N N . LEU A 1 182 ? 25.298 9.046 0.426 1.00 42.88 182 LEU A N 1
ATOM 1350 C CA . LEU A 1 182 ? 25.552 9.809 -0.789 1.00 42.88 182 LEU A CA 1
ATOM 1351 C C . LEU A 1 182 ? 26.805 10.660 -0.542 1.00 42.88 182 LEU A C 1
ATOM 1353 O O . LEU A 1 182 ? 26.717 11.764 -0.011 1.00 42.88 182 LEU A O 1
ATOM 1357 N N . SER A 1 183 ? 27.986 10.135 -0.873 1.00 45.03 183 SER A N 1
ATOM 1358 C CA . SER A 1 183 ? 29.156 10.983 -1.079 1.00 45.03 183 SER A CA 1
ATOM 1359 C C . SER A 1 183 ? 28.883 11.809 -2.331 1.00 45.03 183 SER A C 1
ATOM 1361 O O . SER A 1 183 ? 28.730 11.239 -3.414 1.00 45.03 183 SER A O 1
ATOM 1363 N N . TYR A 1 184 ? 28.726 13.115 -2.133 1.00 42.06 184 TYR A N 1
ATOM 1364 C CA . TYR A 1 184 ? 28.524 14.109 -3.184 1.00 42.06 184 TYR A CA 1
ATOM 1365 C C . TYR A 1 184 ? 29.601 14.045 -4.267 1.00 42.06 184 TYR A C 1
ATOM 1367 O O . TYR A 1 184 ? 30.782 13.828 -3.909 1.00 42.06 184 TYR A O 1
#

Solvent-accessible surface area (backbone atoms only — not comparable to full-atom values): 10288 Å² total; per-residue (Å²): 104,74,68,48,53,76,69,69,49,62,64,56,58,50,53,48,53,55,50,32,46,57,16,55,43,81,83,76,77,72,34,64,41,40,32,8,13,53,47,46,102,82,70,43,40,51,37,68,26,68,42,65,37,84,81,95,53,51,44,6,23,31,30,55,29,46,33,41,38,39,42,45,58,46,3,45,43,24,45,75,75,45,101,49,47,68,35,50,31,70,60,29,37,52,51,33,48,75,76,68,47,70,73,47,59,58,86,74,30,40,27,77,65,34,50,54,45,64,72,73,50,52,36,42,56,31,33,50,54,51,52,56,50,51,55,75,77,37,62,91,90,62,73,65,90,46,78,43,78,37,72,48,97,88,70,48,64,14,65,35,27,79,48,79,49,76,48,79,46,78,57,99,91,43,82,45,79,48,76,43,60,69,78,128

Organism: NCBI:txid337641

Radius of gyration: 18.28 Å; Cα contacts (8 Å, |Δi|>4): 325; chains: 1; bounding box: 46×39×38 Å